Protein AF-A0A1H8VE96-F1 (afdb_monomer)

Structure (mmCIF, N/CA/C/O backbone):
data_AF-A0A1H8VE96-F1
#
_entry.id   AF-A0A1H8VE96-F1
#
loop_
_atom_site.group_PDB
_atom_site.id
_atom_site.type_symbol
_atom_site.label_atom_id
_atom_site.label_alt_id
_atom_site.label_comp_id
_atom_site.label_asym_id
_atom_site.label_entity_id
_atom_site.label_seq_id
_atom_site.pdbx_PDB_ins_code
_atom_site.Cartn_x
_atom_site.Cartn_y
_atom_site.Cartn_z
_atom_site.occupancy
_atom_site.B_iso_or_equiv
_atom_site.auth_seq_id
_atom_site.auth_comp_id
_atom_site.auth_asym_id
_atom_site.auth_atom_id
_atom_site.pdbx_PDB_model_num
ATOM 1 N N . MET A 1 1 ? 5.155 -13.776 -19.473 1.00 50.00 1 MET A N 1
ATOM 2 C CA . MET A 1 1 ? 5.615 -12.376 -19.556 1.00 50.00 1 MET A CA 1
ATOM 3 C C . MET A 1 1 ? 5.522 -11.929 -21.007 1.00 50.00 1 MET A C 1
ATOM 5 O O . MET A 1 1 ? 6.075 -12.612 -21.861 1.00 50.00 1 MET A O 1
ATOM 9 N N . TYR A 1 2 ? 4.804 -10.841 -21.292 1.00 43.78 2 TYR A N 1
ATOM 10 C CA . TYR A 1 2 ? 4.640 -10.297 -22.645 1.00 43.78 2 TYR A CA 1
ATOM 11 C C . TYR A 1 2 ? 4.877 -8.783 -22.616 1.00 43.78 2 TYR A C 1
ATOM 13 O O . TYR A 1 2 ? 4.075 -8.053 -22.049 1.00 43.78 2 TYR A O 1
ATOM 21 N N . LYS A 1 3 ? 5.953 -8.300 -23.249 1.00 49.56 3 LYS A N 1
ATOM 22 C CA . LYS A 1 3 ? 6.228 -6.859 -23.383 1.00 49.56 3 LYS A CA 1
ATOM 23 C C . LYS A 1 3 ? 5.299 -6.270 -24.452 1.00 49.56 3 LYS A C 1
ATOM 25 O O . LYS A 1 3 ? 5.472 -6.552 -25.636 1.00 49.56 3 LYS A O 1
ATOM 30 N N . ARG A 1 4 ? 4.319 -5.455 -24.052 1.00 46.94 4 ARG A N 1
ATOM 31 C CA . ARG A 1 4 ? 3.509 -4.619 -24.959 1.00 46.94 4 ARG A CA 1
ATOM 32 C C . ARG A 1 4 ? 4.036 -3.188 -24.925 1.00 46.94 4 ARG A C 1
ATOM 34 O O . ARG A 1 4 ? 4.371 -2.683 -23.866 1.00 46.94 4 ARG A O 1
ATOM 41 N N . THR A 1 5 ? 4.136 -2.543 -26.083 1.00 50.56 5 THR A N 1
ATOM 42 C CA . THR A 1 5 ? 4.649 -1.168 -26.210 1.00 50.56 5 THR A CA 1
ATOM 43 C C . THR A 1 5 ? 3.917 -0.432 -27.331 1.00 50.56 5 THR A C 1
ATOM 45 O O . THR A 1 5 ? 3.504 -1.044 -28.313 1.00 50.56 5 THR A O 1
ATOM 48 N N . ARG A 1 6 ? 3.728 0.886 -27.173 1.00 51.62 6 ARG A N 1
ATOM 49 C CA . ARG A 1 6 ? 3.062 1.771 -28.155 1.00 51.62 6 ARG A CA 1
ATOM 50 C C . ARG A 1 6 ? 4.042 2.649 -28.957 1.00 51.62 6 ARG A C 1
ATOM 52 O O . ARG A 1 6 ? 3.607 3.576 -29.633 1.00 51.62 6 ARG A O 1
ATOM 59 N N . ALA A 1 7 ? 5.345 2.387 -28.863 1.00 56.38 7 ALA A N 1
ATOM 60 C CA . ALA A 1 7 ? 6.404 3.188 -29.480 1.00 56.38 7 ALA A CA 1
ATOM 61 C C . ALA A 1 7 ? 7.052 2.473 -30.682 1.00 56.38 7 ALA A C 1
ATOM 63 O O . ALA A 1 7 ? 6.956 1.254 -30.812 1.00 56.38 7 ALA A O 1
ATOM 64 N N . GLY A 1 8 ? 7.715 3.244 -31.551 1.00 56.47 8 GLY A N 1
ATOM 65 C CA . GLY A 1 8 ? 8.467 2.721 -32.697 1.00 56.47 8 GLY A CA 1
ATOM 66 C C . GLY A 1 8 ? 9.715 1.924 -32.295 1.00 56.47 8 GLY A C 1
ATOM 67 O O . GLY A 1 8 ? 10.214 2.055 -31.178 1.00 56.47 8 GLY A O 1
ATOM 68 N N . GLU A 1 9 ? 10.218 1.118 -33.230 1.00 56.72 9 GLU A N 1
ATOM 69 C CA . GLU A 1 9 ? 11.228 0.069 -33.013 1.00 56.72 9 GLU A CA 1
ATOM 70 C C . GLU A 1 9 ? 12.509 0.568 -32.310 1.00 56.72 9 GLU A C 1
ATOM 72 O O . GLU A 1 9 ? 12.965 -0.051 -31.348 1.00 56.72 9 GLU A O 1
ATOM 77 N N . ASP A 1 10 ? 13.015 1.751 -32.675 1.00 57.12 10 ASP A N 1
ATOM 78 C CA . ASP A 1 10 ? 14.208 2.359 -32.059 1.00 57.12 10 ASP A CA 1
ATOM 79 C C . ASP A 1 10 ? 14.044 2.679 -30.562 1.00 57.12 10 ASP A C 1
ATOM 81 O O . ASP A 1 10 ? 15.001 2.589 -29.791 1.00 57.12 10 ASP A O 1
ATOM 85 N N . ALA A 1 11 ? 12.828 3.017 -30.116 1.00 59.28 11 ALA A N 1
ATOM 86 C CA . ALA A 1 11 ? 12.552 3.287 -28.704 1.00 59.28 11 ALA A CA 1
ATOM 87 C C . ALA A 1 11 ? 12.621 2.009 -27.850 1.00 59.28 11 ALA A C 1
ATOM 89 O O . ALA A 1 11 ? 12.891 2.074 -26.651 1.00 59.28 11 ALA A O 1
ATOM 90 N N . LEU A 1 12 ? 12.392 0.841 -28.462 1.00 59.22 12 LEU A N 1
ATOM 91 C CA . LEU A 1 12 ? 12.371 -0.453 -27.779 1.00 59.22 12 LEU A CA 1
ATOM 92 C C . LEU A 1 12 ? 13.777 -0.907 -27.378 1.00 59.22 12 LEU A C 1
ATOM 94 O O . LEU A 1 12 ? 13.934 -1.518 -26.318 1.00 59.22 12 LEU A O 1
ATOM 98 N N . SER A 1 13 ? 14.774 -0.563 -28.199 1.00 63.22 13 SER A N 1
ATOM 99 C CA . SER A 1 13 ? 16.198 -0.875 -28.012 1.00 63.22 13 SER A CA 1
ATOM 100 C C . SER A 1 13 ? 16.821 -0.197 -26.788 1.00 63.22 13 SER A C 1
ATOM 102 O O . SER A 1 13 ? 17.832 -0.670 -26.278 1.00 63.22 13 SER A O 1
ATOM 104 N N . ALA A 1 14 ? 16.220 0.889 -26.293 1.00 68.56 14 ALA A N 1
ATOM 105 C CA . ALA A 1 14 ? 16.708 1.632 -25.131 1.00 68.56 14 ALA A CA 1
ATOM 106 C C . ALA A 1 14 ? 16.183 1.105 -23.780 1.00 68.56 14 ALA A C 1
ATOM 108 O O . ALA A 1 14 ? 16.603 1.613 -22.741 1.00 68.56 14 ALA A O 1
ATOM 109 N N . SER A 1 15 ? 15.270 0.124 -23.763 1.00 73.62 15 SER A N 1
ATOM 110 C CA . SER A 1 15 ? 14.614 -0.362 -22.536 1.00 73.62 15 SER A CA 1
ATOM 111 C C . SER A 1 15 ? 14.731 -1.876 -22.366 1.00 73.62 15 SER A C 1
ATOM 113 O O . SER A 1 15 ? 14.035 -2.651 -23.035 1.00 73.62 15 SER A O 1
ATOM 115 N N . ASN A 1 16 ? 15.564 -2.279 -21.409 1.00 82.50 16 ASN A N 1
ATOM 116 C CA . ASN A 1 16 ? 15.835 -3.661 -21.037 1.00 82.50 16 ASN A CA 1
ATOM 117 C C . ASN A 1 16 ? 15.120 -4.037 -19.723 1.00 82.50 16 ASN A C 1
ATOM 119 O O . ASN A 1 16 ? 14.774 -3.167 -18.923 1.00 82.50 16 ASN A O 1
ATOM 123 N N . LEU A 1 17 ? 14.905 -5.332 -19.500 1.00 85.38 17 LEU A N 1
ATOM 124 C CA . LEU A 1 17 ? 14.447 -5.890 -18.229 1.00 85.38 17 LEU A CA 1
ATOM 125 C C . LEU A 1 17 ? 15.501 -6.889 -17.759 1.00 85.38 17 LEU A C 1
ATOM 127 O O . LEU A 1 17 ? 15.620 -7.980 -18.318 1.00 85.38 17 LEU A O 1
ATOM 131 N N . ASN A 1 18 ? 16.262 -6.512 -16.738 1.00 89.69 18 ASN A N 1
ATOM 132 C CA . ASN A 1 18 ? 17.214 -7.416 -16.115 1.00 89.69 18 ASN A CA 1
ATOM 133 C C . ASN A 1 18 ? 16.466 -8.344 -15.156 1.00 89.69 18 ASN A C 1
ATOM 135 O O . ASN A 1 18 ? 15.684 -7.891 -14.321 1.00 89.69 18 ASN A O 1
ATOM 139 N N . VAL A 1 19 ? 16.731 -9.642 -15.284 1.00 91.81 19 VAL A N 1
ATOM 140 C CA . VAL A 1 19 ? 16.177 -10.699 -14.436 1.00 91.81 19 VAL A CA 1
ATOM 141 C C . VAL A 1 19 ? 17.348 -11.388 -13.750 1.00 91.81 19 VAL A C 1
ATOM 143 O O . VAL A 1 19 ? 18.124 -12.072 -14.417 1.00 91.81 19 VAL A O 1
ATOM 146 N N . ASN A 1 20 ? 17.486 -11.202 -12.439 1.00 92.50 20 ASN A N 1
ATOM 147 C CA . ASN A 1 20 ? 18.474 -11.911 -11.628 1.00 92.50 20 ASN A CA 1
ATOM 148 C C . ASN A 1 20 ? 17.765 -12.891 -10.687 1.00 92.50 20 ASN A C 1
ATOM 150 O O . ASN A 1 20 ? 16.705 -12.584 -10.143 1.00 92.50 20 ASN A O 1
ATOM 154 N N . ARG A 1 21 ? 18.345 -14.076 -10.487 1.00 92.62 21 ARG A N 1
ATOM 155 C CA . ARG A 1 21 ? 17.825 -15.069 -9.545 1.00 92.62 21 ARG A CA 1
ATOM 156 C C . ARG A 1 21 ? 18.965 -15.665 -8.739 1.00 92.62 21 ARG A C 1
ATOM 158 O O . ARG A 1 21 ? 19.739 -16.465 -9.259 1.00 92.62 21 ARG A O 1
ATOM 165 N N . GLU A 1 22 ? 19.020 -15.314 -7.464 1.00 92.94 22 GLU A N 1
ATOM 166 C CA . GLU A 1 22 ? 20.105 -15.693 -6.564 1.00 92.94 22 GLU A CA 1
ATOM 167 C C . GLU A 1 22 ? 19.556 -15.940 -5.154 1.00 92.94 22 GLU A C 1
ATOM 169 O O . GLU A 1 22 ? 18.659 -15.234 -4.707 1.00 92.94 22 GLU A O 1
ATOM 174 N N . ASN A 1 23 ? 20.071 -16.957 -4.457 1.00 89.38 23 ASN A N 1
ATOM 175 C CA . ASN A 1 23 ? 19.765 -17.249 -3.045 1.00 89.38 23 ASN A CA 1
A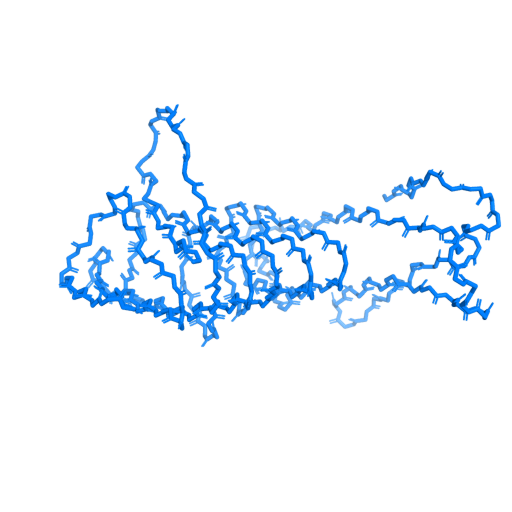TOM 176 C C . ASN A 1 23 ? 18.262 -17.362 -2.687 1.00 89.38 23 ASN A C 1
ATOM 178 O O . ASN A 1 23 ? 17.877 -17.159 -1.543 1.00 89.38 23 ASN A O 1
ATOM 182 N N . GLY A 1 24 ? 17.415 -17.721 -3.659 1.00 83.94 24 GLY A N 1
ATOM 183 C CA . GLY A 1 24 ? 15.955 -17.811 -3.507 1.00 83.94 24 GLY A CA 1
ATOM 184 C C . GLY A 1 24 ? 15.200 -16.563 -3.977 1.00 83.94 24 GLY A C 1
ATOM 185 O O . GLY A 1 24 ? 14.053 -16.686 -4.404 1.00 83.94 24 GLY A O 1
ATOM 186 N N . THR A 1 25 ? 15.862 -15.408 -4.015 1.00 85.00 25 THR A N 1
ATOM 187 C CA . THR A 1 25 ? 15.319 -14.127 -4.481 1.00 85.00 25 THR A CA 1
ATOM 188 C C . THR A 1 25 ? 15.222 -14.074 -6.007 1.00 85.00 25 THR A C 1
ATOM 190 O O . THR A 1 25 ? 16.077 -14.603 -6.724 1.00 85.00 25 THR A O 1
ATOM 193 N N . LEU A 1 26 ? 14.183 -13.405 -6.510 1.00 87.75 26 LEU A N 1
ATOM 194 C CA . LEU A 1 26 ? 14.023 -13.013 -7.911 1.00 87.75 26 LEU A CA 1
ATOM 195 C C . LEU A 1 26 ? 14.012 -11.480 -7.983 1.00 87.75 26 LEU A C 1
ATOM 197 O O . LEU A 1 26 ? 13.031 -10.863 -7.581 1.00 87.75 26 LEU A O 1
ATOM 201 N N . GLU A 1 27 ? 15.079 -10.869 -8.498 1.00 89.25 27 GLU A N 1
ATOM 202 C CA . GLU A 1 27 ? 15.118 -9.427 -8.776 1.00 89.25 27 GLU A CA 1
ATOM 203 C C . GLU A 1 27 ? 14.705 -9.182 -10.234 1.00 89.25 27 GLU A C 1
ATOM 205 O O . GLU A 1 27 ? 15.251 -9.785 -11.166 1.00 89.25 27 GLU A O 1
ATOM 210 N N . LEU A 1 28 ? 13.750 -8.273 -10.433 1.00 88.31 28 LEU A N 1
ATOM 211 C CA . LEU A 1 28 ? 13.285 -7.818 -11.740 1.00 88.31 28 LEU A CA 1
ATOM 212 C C . LEU A 1 28 ? 13.502 -6.307 -11.824 1.00 88.31 28 LEU A C 1
ATOM 214 O O . LEU A 1 28 ? 12.826 -5.547 -11.138 1.00 88.31 28 LEU A O 1
ATOM 218 N N . ARG A 1 29 ? 14.450 -5.864 -12.655 1.00 87.06 29 ARG A N 1
ATOM 219 C CA . ARG A 1 29 ? 14.842 -4.451 -12.756 1.00 87.06 29 ARG A CA 1
ATOM 220 C C . ARG A 1 29 ? 14.662 -3.932 -14.177 1.00 87.06 29 ARG A C 1
ATOM 222 O O . ARG A 1 29 ? 15.395 -4.321 -15.089 1.00 87.06 29 ARG A O 1
ATOM 229 N N . GLY A 1 30 ? 13.710 -3.021 -14.364 1.00 83.44 30 GLY A N 1
ATOM 230 C CA . GLY A 1 30 ? 13.593 -2.239 -15.595 1.00 83.44 30 GLY A CA 1
ATOM 231 C C . GLY A 1 30 ? 14.767 -1.265 -15.717 1.00 83.44 30 GLY A C 1
ATOM 232 O O . GLY A 1 30 ? 15.029 -0.491 -14.800 1.00 83.44 30 GLY A O 1
ATOM 233 N N . ILE A 1 31 ? 15.488 -1.296 -16.838 1.00 79.94 31 ILE A N 1
ATOM 234 C CA . ILE A 1 31 ? 16.626 -0.405 -17.103 1.00 79.94 31 ILE A CA 1
ATOM 235 C C . ILE A 1 31 ? 16.387 0.338 -18.412 1.00 79.94 31 ILE A C 1
ATOM 237 O O . ILE A 1 31 ? 16.097 -0.273 -19.443 1.00 79.94 31 ILE A O 1
ATOM 241 N N . ARG A 1 32 ? 16.561 1.663 -18.389 1.00 75.06 32 ARG A N 1
ATOM 242 C CA . ARG A 1 32 ? 16.564 2.502 -19.590 1.00 75.06 32 ARG A CA 1
ATOM 243 C C . ARG A 1 32 ? 17.972 3.032 -19.861 1.00 75.06 32 ARG A C 1
ATOM 245 O O . ARG A 1 32 ? 18.452 3.905 -19.144 1.00 75.06 32 ARG A O 1
ATOM 252 N N . GLU A 1 33 ? 18.620 2.545 -20.916 1.00 70.19 33 GLU A N 1
ATOM 253 C CA . GLU A 1 33 ? 19.893 3.100 -21.392 1.00 70.19 33 GLU A CA 1
ATOM 254 C C . GLU A 1 33 ? 19.647 4.416 -22.144 1.00 70.19 33 GLU A C 1
ATOM 256 O O . GLU A 1 33 ? 19.485 4.448 -23.365 1.00 70.19 33 GLU A O 1
ATOM 261 N N . VAL A 1 34 ? 19.627 5.536 -21.418 1.00 63.91 34 VAL A N 1
ATOM 262 C CA . VAL A 1 34 ? 19.478 6.866 -22.026 1.00 63.91 34 VAL A CA 1
ATOM 263 C C . VAL A 1 34 ? 20.828 7.372 -22.545 1.00 63.91 34 VAL A C 1
ATOM 265 O O . VAL A 1 34 ? 21.504 8.187 -21.917 1.00 63.91 34 VAL A O 1
ATOM 268 N N . ARG A 1 35 ? 21.226 6.907 -23.733 1.00 58.34 35 ARG A N 1
ATOM 269 C CA . ARG A 1 35 ? 22.353 7.489 -24.480 1.00 58.34 35 ARG A CA 1
ATOM 270 C C . ARG A 1 35 ?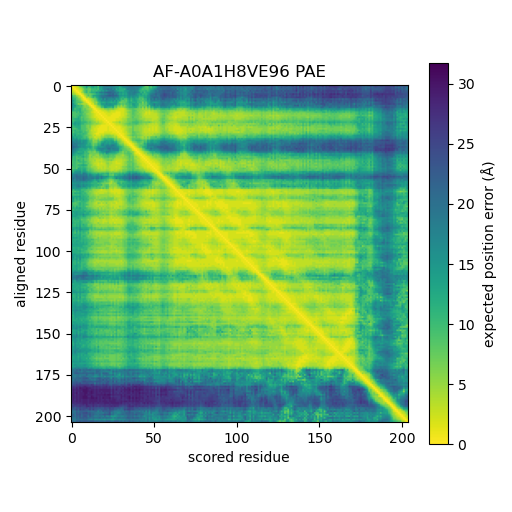 21.900 8.808 -25.118 1.00 58.34 35 ARG A C 1
ATOM 272 O O . ARG A 1 35 ? 21.356 8.806 -26.216 1.00 58.34 35 ARG A O 1
ATOM 279 N N . ASN A 1 36 ? 22.156 9.912 -24.411 1.00 59.06 36 ASN A N 1
ATOM 280 C CA . ASN A 1 36 ? 21.694 11.285 -24.672 1.00 59.06 36 ASN A CA 1
ATOM 281 C C . ASN A 1 36 ? 20.180 11.493 -24.421 1.00 59.06 36 ASN A C 1
ATOM 283 O O . ASN A 1 36 ? 19.362 11.103 -25.256 1.00 59.06 36 ASN A O 1
ATOM 287 N N . PRO A 1 37 ? 19.775 12.148 -23.312 1.00 59.53 37 PRO A N 1
ATOM 288 C CA . PRO A 1 37 ? 18.379 12.513 -23.078 1.00 59.53 37 PRO A CA 1
ATOM 289 C C . PRO A 1 37 ? 17.951 13.638 -24.030 1.00 59.53 37 PRO A C 1
ATOM 291 O O . PRO A 1 37 ? 18.108 14.823 -23.740 1.00 59.53 37 PRO A O 1
ATOM 294 N N . VAL A 1 38 ? 17.391 13.271 -25.182 1.00 57.59 38 VAL A N 1
ATOM 295 C CA . VAL A 1 38 ? 16.707 14.227 -26.060 1.00 57.59 38 VAL A CA 1
ATOM 296 C C . VAL A 1 38 ? 15.387 14.619 -25.396 1.00 57.59 38 VAL A C 1
ATOM 298 O O . VAL A 1 38 ? 14.518 13.770 -25.185 1.00 57.59 38 VAL A O 1
ATOM 301 N N . SER A 1 39 ? 15.228 15.903 -25.065 1.00 62.47 39 SER A N 1
ATOM 302 C CA . SER A 1 39 ? 13.949 16.440 -24.585 1.00 62.47 39 SER A CA 1
ATOM 303 C C . SER A 1 39 ? 12.860 16.192 -25.635 1.00 62.47 39 SER A C 1
ATOM 305 O O . SER A 1 39 ? 13.052 16.508 -26.808 1.00 62.47 39 SER A O 1
ATOM 307 N N . GLY A 1 40 ? 11.746 15.575 -25.232 1.00 65.25 40 GLY A N 1
ATOM 308 C CA . GLY A 1 40 ? 10.693 15.120 -26.151 1.00 65.25 40 GLY A CA 1
ATOM 309 C C . GLY A 1 40 ? 10.950 13.768 -26.837 1.00 65.25 40 GLY A C 1
ATOM 310 O O . GLY A 1 40 ? 10.194 13.396 -27.732 1.00 65.25 40 GLY A O 1
ATOM 311 N N . GLY A 1 41 ? 11.983 13.016 -26.438 1.00 63.59 41 GLY A N 1
ATOM 312 C CA . GLY A 1 41 ? 12.197 11.641 -26.901 1.00 63.59 41 GLY A CA 1
ATOM 313 C C . GLY A 1 41 ? 11.039 10.691 -26.534 1.00 63.59 41 GLY A C 1
ATOM 314 O O . GLY A 1 41 ? 10.286 10.968 -25.596 1.00 63.59 41 GLY A O 1
ATOM 315 N N . PRO A 1 42 ? 10.889 9.553 -27.240 1.00 63.38 42 PRO A N 1
ATOM 316 C CA . PRO A 1 42 ? 9.750 8.655 -27.070 1.00 63.38 42 PRO A CA 1
ATOM 317 C C . PRO A 1 42 ? 9.626 8.144 -25.630 1.00 63.38 42 PRO A C 1
ATOM 319 O O . PRO A 1 42 ? 10.596 7.672 -25.026 1.00 63.38 42 PRO A O 1
ATOM 322 N N . GLN A 1 43 ? 8.408 8.224 -25.094 1.00 68.12 43 GLN A N 1
ATOM 323 C CA . GLN A 1 43 ? 8.045 7.615 -23.819 1.00 68.12 43 GLN A CA 1
ATOM 324 C C . GLN A 1 43 ? 7.900 6.100 -24.001 1.00 68.12 43 GLN A C 1
ATOM 326 O O . GLN A 1 43 ? 7.275 5.633 -24.954 1.00 68.12 43 GLN A O 1
ATOM 331 N N . VAL A 1 44 ? 8.482 5.337 -23.077 1.00 68.25 44 VAL A N 1
ATOM 332 C CA . VAL A 1 44 ? 8.377 3.877 -23.029 1.00 68.25 44 VAL A CA 1
ATOM 333 C C . VAL A 1 44 ? 7.743 3.513 -21.695 1.00 68.25 44 VAL A C 1
ATOM 335 O O . VAL A 1 44 ? 8.301 3.842 -20.653 1.00 68.25 44 VAL A O 1
ATOM 338 N N . SER A 1 45 ? 6.593 2.842 -21.739 1.00 74.75 45 SER A N 1
ATOM 339 C CA . SER A 1 45 ? 6.005 2.160 -20.586 1.00 74.75 45 SER A CA 1
ATOM 340 C C . SER A 1 45 ? 6.415 0.684 -20.587 1.00 74.75 45 SER A C 1
ATOM 342 O O . SER A 1 45 ? 6.731 0.112 -21.637 1.00 74.75 45 SER A O 1
ATOM 344 N N . MET A 1 46 ? 6.416 0.068 -19.408 1.00 76.19 46 MET A N 1
ATOM 345 C CA . MET A 1 46 ? 6.603 -1.368 -19.236 1.00 76.19 46 MET A CA 1
ATOM 346 C C . MET A 1 46 ? 5.585 -1.863 -18.215 1.00 76.19 46 MET A C 1
ATOM 348 O O . MET A 1 46 ? 5.677 -1.512 -17.044 1.00 76.19 46 MET A O 1
ATOM 352 N N . ASP A 1 47 ? 4.656 -2.697 -18.668 1.00 81.19 47 ASP A N 1
ATOM 353 C CA . ASP A 1 47 ? 3.692 -3.367 -17.801 1.00 81.19 47 ASP A CA 1
ATOM 354 C C . ASP A 1 47 ? 4.319 -4.703 -17.354 1.00 81.19 47 ASP A C 1
ATOM 356 O O . ASP A 1 47 ? 4.805 -5.471 -18.197 1.00 81.19 47 ASP A O 1
ATOM 360 N N . LEU A 1 48 ? 4.366 -4.969 -16.044 1.00 82.56 48 LEU A N 1
ATOM 361 C CA . LEU A 1 48 ? 5.068 -6.121 -15.466 1.00 82.56 48 LEU A CA 1
ATOM 362 C C . LEU A 1 48 ? 4.138 -6.974 -14.590 1.00 82.56 48 LEU A C 1
ATOM 364 O O . LEU A 1 48 ? 4.084 -6.824 -13.374 1.00 82.56 48 LEU A O 1
ATOM 368 N N . ASP A 1 49 ? 3.451 -7.925 -15.222 1.00 84.44 49 ASP A N 1
ATOM 369 C CA . ASP A 1 49 ? 2.619 -8.909 -14.524 1.00 84.44 49 ASP A CA 1
ATOM 370 C C . ASP A 1 49 ? 3.485 -10.032 -13.922 1.00 84.44 49 ASP A C 1
ATOM 372 O O . ASP A 1 49 ? 4.055 -10.858 -14.651 1.00 84.44 49 ASP A O 1
ATOM 376 N N . ILE A 1 50 ? 3.562 -10.091 -12.589 1.00 82.81 50 ILE A N 1
ATOM 377 C CA . ILE A 1 50 ? 4.285 -11.126 -11.835 1.00 82.81 50 ILE A CA 1
ATOM 378 C C . ILE A 1 50 ? 3.272 -11.988 -11.081 1.00 82.81 50 ILE A C 1
ATOM 380 O O . ILE A 1 50 ? 2.491 -11.488 -10.278 1.00 82.81 50 ILE A O 1
ATOM 384 N N . PHE A 1 51 ? 3.324 -13.302 -11.296 1.00 84.00 51 PHE A N 1
ATOM 385 C CA . PHE A 1 51 ? 2.607 -14.272 -10.475 1.00 84.00 51 PHE A CA 1
ATOM 386 C C . PHE A 1 51 ? 3.615 -15.057 -9.636 1.00 84.00 51 PHE A C 1
ATOM 388 O O . PHE A 1 51 ? 4.425 -15.806 -10.187 1.00 84.00 51 PHE A O 1
ATOM 395 N N . VAL A 1 52 ? 3.564 -14.883 -8.315 1.00 79.12 52 VAL A N 1
ATOM 396 C CA . VAL A 1 52 ? 4.354 -15.667 -7.359 1.00 79.12 52 VAL A CA 1
ATOM 397 C C . VAL A 1 52 ? 3.463 -16.799 -6.836 1.00 79.12 52 VAL A C 1
ATOM 399 O O . VAL A 1 52 ? 2.532 -16.521 -6.083 1.00 79.12 52 VAL A O 1
ATOM 402 N N . PRO A 1 53 ? 3.687 -18.064 -7.237 1.00 75.69 53 PRO A N 1
ATOM 4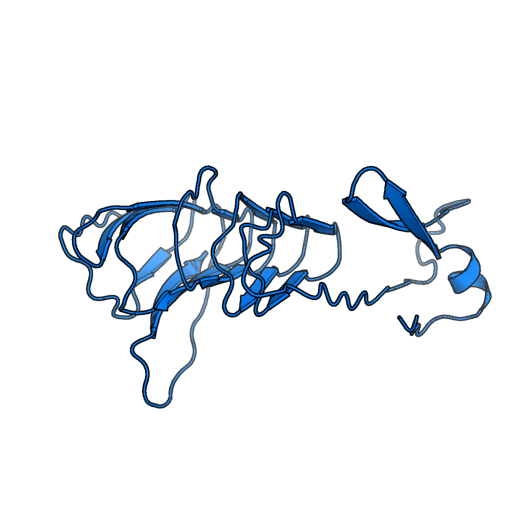03 C CA . PRO A 1 53 ? 2.903 -19.180 -6.727 1.00 75.69 53 PRO A CA 1
ATOM 404 C C . PRO A 1 53 ? 3.263 -19.440 -5.263 1.00 75.69 53 PRO A C 1
ATOM 406 O O . PRO A 1 53 ? 4.311 -20.014 -4.972 1.00 75.69 53 PRO A O 1
ATOM 409 N N . THR A 1 54 ? 2.384 -19.052 -4.344 1.00 67.94 54 THR A N 1
ATOM 410 C CA . THR A 1 54 ? 2.451 -19.497 -2.953 1.00 67.94 54 THR A CA 1
ATOM 411 C C . THR A 1 54 ? 1.792 -20.871 -2.829 1.00 67.94 54 THR A C 1
ATOM 413 O O . THR A 1 54 ? 0.686 -21.106 -3.313 1.00 67.94 54 THR A O 1
ATOM 416 N N . THR A 1 55 ? 2.481 -21.810 -2.185 1.00 70.25 55 THR A N 1
ATOM 417 C CA . THR A 1 55 ? 1.826 -22.964 -1.551 1.00 70.25 55 THR A CA 1
ATOM 418 C C . THR A 1 55 ? 1.395 -22.568 -0.142 1.00 70.25 55 THR A C 1
ATOM 420 O O . THR A 1 55 ? 2.036 -21.698 0.444 1.00 70.25 55 THR A O 1
ATOM 423 N N . ASP A 1 56 ? 0.400 -23.243 0.438 1.00 60.53 56 ASP A N 1
ATOM 424 C CA . ASP A 1 56 ? -0.240 -22.883 1.724 1.00 60.53 56 ASP A CA 1
ATOM 425 C C . ASP A 1 56 ? 0.706 -22.739 2.943 1.00 60.53 56 ASP A C 1
ATOM 427 O O . ASP A 1 56 ? 0.288 -22.282 4.004 1.00 60.53 56 ASP A O 1
ATOM 431 N N . SER A 1 57 ? 1.980 -23.126 2.815 1.00 59.28 57 SER A N 1
ATOM 432 C CA . SER A 1 57 ? 3.028 -23.030 3.840 1.00 59.28 57 SER A CA 1
ATOM 433 C C . SER A 1 57 ? 4.216 -22.118 3.484 1.00 59.28 57 SER A C 1
ATOM 435 O O . SER A 1 57 ? 5.198 -22.102 4.225 1.00 59.28 57 SER A O 1
ATOM 437 N N . GLN A 1 58 ? 4.177 -21.384 2.364 1.00 66.56 58 GLN A N 1
ATOM 438 C CA . GLN A 1 58 ? 5.266 -20.495 1.934 1.00 66.56 58 GLN A CA 1
ATOM 439 C C . GLN A 1 58 ? 4.854 -19.023 1.997 1.00 66.56 58 GLN A C 1
ATOM 441 O O . GLN A 1 58 ? 4.226 -18.492 1.080 1.00 66.56 58 GLN A O 1
ATOM 446 N N . THR A 1 59 ? 5.266 -18.353 3.073 1.00 66.69 59 THR A N 1
ATOM 447 C CA . THR A 1 59 ? 5.271 -16.889 3.161 1.00 66.69 59 THR A CA 1
ATOM 448 C C . THR A 1 59 ? 6.355 -16.332 2.241 1.00 66.69 59 THR A C 1
ATOM 450 O O . THR A 1 59 ? 7.486 -16.819 2.259 1.00 66.69 59 THR A O 1
ATOM 453 N N . VAL A 1 60 ? 6.041 -15.297 1.459 1.00 70.38 60 VAL A N 1
ATOM 454 C CA . VAL A 1 60 ? 7.068 -14.553 0.721 1.00 70.38 60 VAL A CA 1
ATOM 455 C C . VAL A 1 60 ? 7.742 -13.589 1.695 1.00 70.38 60 VAL A C 1
ATOM 457 O O . VAL A 1 60 ? 7.187 -12.546 2.040 1.00 70.38 60 VAL A O 1
ATOM 460 N N . GLU A 1 61 ? 8.929 -13.955 2.171 1.00 68.62 61 GLU A N 1
ATOM 461 C CA . GLU A 1 61 ? 9.781 -13.058 2.950 1.00 68.62 61 GLU A CA 1
ATOM 462 C C . GLU A 1 61 ? 10.452 -12.046 2.000 1.00 68.62 61 GLU A C 1
ATOM 464 O O . GLU A 1 61 ? 10.992 -12.430 0.963 1.00 68.62 61 GLU A O 1
ATOM 469 N N . HIS A 1 62 ? 10.410 -10.754 2.351 1.00 71.69 62 HIS A N 1
ATOM 470 C CA . HIS A 1 62 ? 11.027 -9.640 1.607 1.00 71.69 62 HIS A CA 1
ATOM 471 C C . HIS A 1 62 ? 10.526 -9.427 0.160 1.00 71.69 62 HIS A C 1
ATOM 473 O O . HIS A 1 62 ? 11.296 -9.457 -0.799 1.00 71.69 62 HIS A O 1
ATOM 479 N N . ASN A 1 63 ? 9.230 -9.138 -0.002 1.00 84.44 63 ASN A N 1
ATOM 480 C CA . ASN A 1 63 ? 8.653 -8.725 -1.288 1.00 84.44 63 ASN A CA 1
ATOM 481 C C . ASN A 1 63 ? 8.684 -7.190 -1.460 1.00 84.44 63 ASN A C 1
ATOM 483 O O . ASN A 1 63 ? 7.717 -6.522 -1.102 1.00 84.44 63 ASN A O 1
ATOM 487 N N . ARG A 1 64 ? 9.775 -6.621 -1.992 1.00 91.38 64 ARG A N 1
ATOM 488 C CA . ARG A 1 64 ? 9.864 -5.178 -2.303 1.00 91.38 64 ARG A CA 1
ATOM 489 C C . ARG A 1 64 ? 9.423 -4.893 -3.741 1.00 91.38 64 ARG A C 1
ATOM 491 O O . ARG A 1 64 ? 9.949 -5.499 -4.675 1.00 91.38 64 ARG A O 1
ATOM 498 N N . VAL A 1 65 ? 8.514 -3.936 -3.920 1.00 90.19 65 VAL A N 1
ATOM 499 C CA . VAL A 1 65 ? 8.089 -3.404 -5.225 1.00 90.19 65 VAL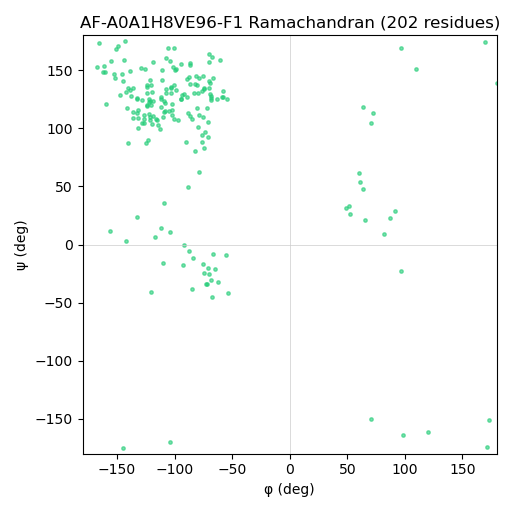 A CA 1
ATOM 500 C C . VAL A 1 65 ? 8.345 -1.900 -5.245 1.00 90.19 65 VAL A C 1
ATOM 502 O O . VAL A 1 65 ? 7.840 -1.174 -4.394 1.00 90.19 65 VAL A O 1
ATOM 505 N N . GLU A 1 66 ? 9.129 -1.436 -6.217 1.00 92.38 66 GLU A N 1
ATOM 506 C CA . GLU A 1 66 ? 9.592 -0.048 -6.307 1.00 92.38 66 GLU A CA 1
ATOM 507 C C . GLU A 1 66 ? 9.474 0.475 -7.745 1.00 92.38 66 GLU A C 1
ATOM 509 O O . GLU A 1 66 ? 9.842 -0.220 -8.698 1.00 92.38 66 GLU A O 1
ATOM 514 N N . THR A 1 67 ? 8.946 1.688 -7.922 1.00 89.44 67 THR A N 1
ATOM 515 C CA . THR A 1 67 ? 8.762 2.308 -9.246 1.00 89.44 67 THR A CA 1
ATOM 516 C C . THR A 1 67 ? 8.615 3.823 -9.147 1.00 89.44 67 THR A C 1
ATOM 518 O O . THR A 1 67 ? 7.660 4.314 -8.563 1.00 89.44 67 THR A O 1
ATOM 521 N N . GLY A 1 68 ? 9.492 4.590 -9.798 1.00 86.44 68 GLY A N 1
ATOM 522 C CA . GLY A 1 68 ? 9.422 6.052 -9.696 1.00 86.44 68 GLY A CA 1
ATOM 523 C C . GLY A 1 68 ? 8.301 6.737 -10.492 1.00 86.44 68 GLY A C 1
ATOM 524 O O . GLY A 1 68 ? 8.013 7.901 -10.257 1.00 86.44 68 GLY A O 1
ATOM 525 N N . LEU A 1 69 ? 7.678 6.074 -11.481 1.00 85.19 69 LEU A N 1
ATOM 526 C CA . LEU A 1 69 ? 6.750 6.737 -12.428 1.00 85.19 69 LEU A CA 1
ATOM 527 C C . LEU A 1 69 ? 5.519 5.912 -12.842 1.00 85.19 69 LEU A C 1
ATOM 529 O O . LEU A 1 69 ? 4.753 6.357 -13.704 1.00 85.19 69 LEU A O 1
ATOM 533 N N . GLY A 1 70 ? 5.341 4.713 -12.290 1.00 86.12 70 GLY A N 1
ATOM 534 C CA . GLY A 1 70 ? 4.260 3.785 -12.644 1.00 86.12 70 GLY A CA 1
ATOM 535 C C . GLY A 1 70 ? 3.509 3.285 -11.416 1.00 86.12 70 GLY A C 1
ATOM 536 O O . GLY A 1 70 ? 4.103 3.202 -10.348 1.00 86.12 70 GLY A O 1
ATOM 537 N N . ASP A 1 71 ? 2.234 2.942 -11.589 1.00 90.38 71 ASP A N 1
ATOM 538 C CA . ASP A 1 71 ? 1.354 2.507 -10.499 1.00 90.38 71 ASP A CA 1
ATOM 539 C C . ASP A 1 71 ? 1.741 1.115 -9.967 1.00 90.38 71 ASP A C 1
ATOM 541 O O . ASP A 1 71 ? 2.027 0.191 -10.738 1.00 90.38 71 ASP A O 1
ATOM 545 N N . ILE A 1 72 ? 1.667 0.927 -8.650 1.00 92.38 72 ILE A N 1
ATOM 546 C CA . ILE A 1 72 ? 1.841 -0.373 -7.993 1.00 92.38 72 ILE A CA 1
ATOM 547 C C . ILE A 1 72 ? 0.469 -1.008 -7.778 1.00 92.38 72 ILE A C 1
ATOM 549 O O . ILE A 1 72 ? -0.400 -0.430 -7.135 1.00 92.38 72 ILE A O 1
ATOM 553 N N . ASN A 1 73 ? 0.277 -2.235 -8.266 1.00 92.94 73 ASN A N 1
ATOM 554 C CA . ASN A 1 73 ? -0.945 -3.008 -8.040 1.00 92.94 73 ASN A CA 1
ATOM 555 C C . ASN A 1 73 ? -0.58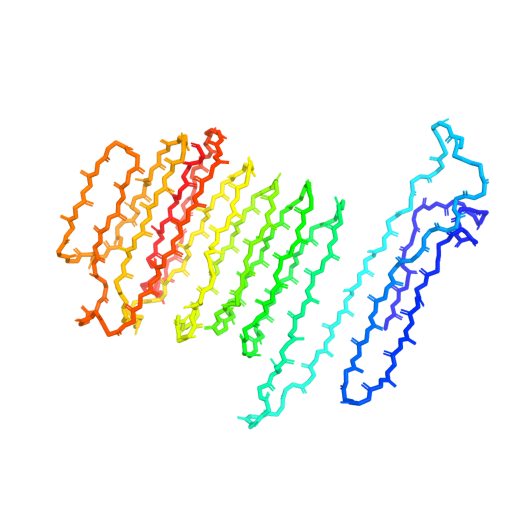8 -4.389 -7.474 1.00 92.94 73 ASN A C 1
ATOM 557 O O . ASN A 1 73 ? -0.016 -5.221 -8.178 1.00 92.94 73 ASN A O 1
ATOM 561 N N . VAL A 1 74 ? -0.934 -4.649 -6.211 1.00 90.12 74 VAL A N 1
ATOM 562 C CA . VAL A 1 74 ? -0.661 -5.923 -5.518 1.00 90.12 74 VAL A CA 1
ATOM 563 C C . VAL A 1 74 ? -1.973 -6.559 -5.076 1.00 90.12 74 VAL A C 1
ATOM 565 O O . VAL A 1 74 ? -2.815 -5.918 -4.455 1.00 90.12 74 VAL A O 1
ATOM 568 N N . SER A 1 75 ? -2.178 -7.844 -5.359 1.00 90.38 75 SER A N 1
ATOM 569 C CA . SER A 1 75 ? -3.403 -8.534 -4.944 1.00 90.38 75 SER A CA 1
ATOM 570 C C . SER A 1 75 ? -3.132 -9.936 -4.423 1.00 90.38 75 SER A C 1
ATOM 572 O O . SER A 1 75 ? -2.181 -10.593 -4.844 1.00 90.38 75 SER A O 1
ATOM 574 N N . ASN A 1 76 ? -3.970 -10.380 -3.483 1.00 86.56 76 ASN A N 1
ATOM 575 C CA . ASN A 1 76 ? -4.009 -11.744 -2.946 1.00 86.56 76 ASN A CA 1
ATOM 576 C C . ASN A 1 76 ? -2.641 -12.312 -2.521 1.00 86.56 76 ASN A C 1
ATOM 578 O O . ASN A 1 76 ? -2.396 -13.511 -2.626 1.00 86.56 76 ASN A O 1
ATOM 582 N N . THR A 1 77 ? -1.745 -11.441 -2.058 1.00 84.00 77 THR A N 1
ATOM 583 C CA . THR A 1 77 ? -0.359 -11.787 -1.735 1.00 84.00 77 THR A CA 1
ATOM 584 C C . THR A 1 77 ? -0.240 -12.116 -0.252 1.00 84.00 77 THR A C 1
ATOM 586 O O . THR A 1 77 ? -0.621 -11.309 0.597 1.00 84.00 77 THR A O 1
ATOM 589 N N . ALA A 1 78 ? 0.288 -13.304 0.047 1.00 82.62 78 ALA A N 1
ATOM 590 C CA . ALA A 1 78 ? 0.617 -13.716 1.405 1.00 82.62 78 ALA A CA 1
ATOM 591 C C . ALA A 1 78 ? 1.959 -13.114 1.845 1.00 82.62 78 ALA A C 1
ATOM 593 O O . ALA A 1 78 ? 2.934 -13.142 1.090 1.00 82.62 78 ALA A O 1
ATOM 594 N N . GLY A 1 79 ? 2.013 -12.626 3.084 1.00 83.44 79 GLY A N 1
ATOM 595 C CA . GLY A 1 79 ? 3.186 -11.959 3.651 1.00 83.44 79 GLY A CA 1
ATOM 596 C C . GLY A 1 79 ? 3.097 -10.433 3.601 1.00 83.44 79 GLY A C 1
ATOM 597 O O . GLY A 1 79 ? 2.023 -9.859 3.423 1.00 83.44 79 GLY A O 1
ATOM 598 N N . TYR A 1 80 ? 4.247 -9.792 3.792 1.00 84.56 80 TYR A N 1
ATOM 599 C CA . TYR A 1 80 ? 4.360 -8.370 4.112 1.00 84.56 80 TYR A CA 1
ATOM 600 C C . TYR A 1 80 ? 5.235 -7.684 3.058 1.00 84.56 80 TYR A C 1
ATOM 602 O O . TYR A 1 80 ? 6.460 -7.692 3.191 1.00 84.56 80 TYR A O 1
ATOM 610 N N . PRO A 1 81 ? 4.649 -7.180 1.958 1.00 88.38 81 PRO A N 1
ATOM 611 C CA . PRO A 1 81 ? 5.400 -6.437 0.964 1.00 88.38 81 PRO A CA 1
ATOM 612 C C . PRO A 1 81 ? 5.846 -5.059 1.467 1.00 88.38 81 PRO A C 1
ATOM 614 O O . PRO A 1 81 ? 5.229 -4.471 2.354 1.00 88.38 81 PRO A O 1
ATOM 617 N N . GLU A 1 82 ? 6.893 -4.541 0.837 1.00 91.06 82 GLU A N 1
ATOM 618 C CA . GLU A 1 82 ? 7.349 -3.155 0.933 1.00 91.06 82 GLU A CA 1
ATOM 619 C C . GLU A 1 82 ? 7.044 -2.470 -0.404 1.00 91.06 82 GLU A C 1
ATOM 621 O O . GLU A 1 82 ? 7.457 -2.981 -1.449 1.00 91.06 82 GLU A O 1
ATOM 626 N N . LEU A 1 83 ? 6.292 -1.366 -0.400 1.00 92.12 83 LEU A N 1
ATOM 627 C CA . LEU A 1 83 ? 5.784 -0.729 -1.625 1.00 92.12 83 LEU A CA 1
ATOM 628 C C . LEU A 1 83 ? 6.231 0.736 -1.685 1.00 92.12 83 LEU A C 1
ATOM 630 O O . LEU A 1 83 ? 5.889 1.504 -0.792 1.00 92.12 83 LEU A O 1
ATOM 634 N N . VAL A 1 84 ? 6.977 1.115 -2.726 1.00 93.38 84 VAL A N 1
ATOM 635 C CA . VAL A 1 84 ? 7.591 2.452 -2.843 1.00 93.38 84 VAL A CA 1
ATOM 636 C C . VAL A 1 84 ? 7.350 3.053 -4.231 1.00 93.38 84 VAL A C 1
ATOM 638 O O . VAL A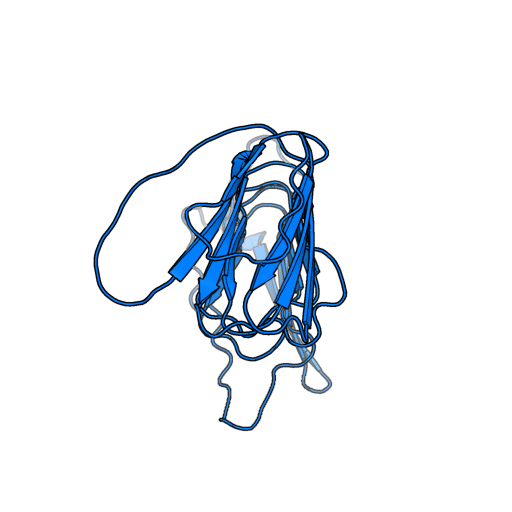 1 84 ? 7.693 2.428 -5.240 1.00 93.38 84 VAL A O 1
ATOM 641 N N . THR A 1 85 ? 6.799 4.267 -4.318 1.00 91.44 85 THR A N 1
ATOM 642 C CA . THR A 1 85 ? 6.661 4.972 -5.605 1.00 91.44 85 THR A CA 1
ATOM 643 C C . THR A 1 85 ? 6.778 6.492 -5.521 1.00 91.44 85 THR A C 1
ATOM 645 O O . THR A 1 85 ? 6.058 7.138 -4.774 1.00 91.44 85 THR A O 1
ATOM 648 N N . ASP A 1 86 ? 7.638 7.081 -6.355 1.00 87.75 86 ASP A N 1
ATOM 649 C CA . ASP A 1 86 ? 7.936 8.517 -6.273 1.00 87.75 86 ASP A CA 1
ATOM 650 C C . ASP A 1 86 ? 6.786 9.437 -6.737 1.00 87.75 86 ASP A C 1
ATOM 652 O O . ASP A 1 86 ? 6.853 10.624 -6.457 1.00 87.75 86 ASP A O 1
ATOM 656 N N . LEU A 1 87 ? 5.807 8.972 -7.537 1.00 83.88 87 LEU A N 1
ATOM 657 C CA . LEU A 1 87 ? 4.847 9.865 -8.238 1.00 83.88 87 LEU A CA 1
ATOM 658 C C . LEU A 1 87 ? 3.486 9.229 -8.619 1.00 83.88 87 LEU A C 1
ATOM 660 O O . LEU A 1 87 ? 2.778 9.773 -9.477 1.00 83.88 87 LEU A O 1
ATOM 664 N N . ARG A 1 88 ? 3.142 8.034 -8.119 1.00 90.44 88 ARG A N 1
ATOM 665 C CA . ARG A 1 88 ? 2.007 7.239 -8.635 1.00 90.44 88 ARG A CA 1
ATOM 666 C C . ARG A 1 88 ? 1.224 6.487 -7.568 1.00 90.44 88 ARG A C 1
ATOM 668 O O . ARG A 1 88 ? 1.561 6.500 -6.395 1.00 90.44 88 ARG A O 1
ATOM 675 N N . ASP A 1 89 ? 0.139 5.856 -8.000 1.00 93.12 89 ASP A N 1
ATOM 676 C CA . ASP A 1 89 ? -0.811 5.228 -7.093 1.00 93.12 89 ASP A CA 1
ATOM 677 C C . ASP A 1 89 ? -0.301 3.865 -6.600 1.00 93.12 89 ASP A C 1
ATOM 679 O O . ASP A 1 89 ? 0.242 3.067 -7.376 1.00 93.12 89 ASP A O 1
ATOM 683 N N . ILE A 1 90 ? -0.574 3.542 -5.335 1.00 92.69 90 ILE A N 1
ATOM 684 C CA . ILE A 1 90 ? -0.373 2.203 -4.766 1.00 92.69 90 ILE A CA 1
ATOM 685 C C . ILE A 1 90 ? -1.738 1.599 -4.452 1.00 92.69 90 ILE A C 1
ATOM 687 O O . ILE A 1 90 ? -2.462 2.090 -3.594 1.00 92.69 90 ILE A O 1
ATOM 691 N N . ARG A 1 91 ? -2.089 0.480 -5.087 1.00 93.81 91 ARG A N 1
ATOM 692 C CA . ARG A 1 91 ? -3.339 -0.248 -4.825 1.00 93.81 91 ARG A CA 1
ATOM 693 C C . ARG A 1 91 ? -3.047 -1.657 -4.330 1.00 93.81 91 ARG A C 1
ATOM 695 O O . ARG A 1 91 ? -2.392 -2.442 -5.018 1.00 93.81 91 ARG A O 1
ATOM 702 N N . THR A 1 92 ? -3.562 -2.006 -3.152 1.00 91.06 92 THR A N 1
ATOM 703 C CA . THR A 1 92 ? -3.474 -3.360 -2.594 1.00 91.06 92 THR A CA 1
ATOM 704 C C . THR A 1 92 ? -4.854 -3.965 -2.347 1.00 91.06 92 THR A C 1
ATOM 706 O O . THR A 1 92 ? -5.779 -3.311 -1.865 1.00 91.06 92 THR A O 1
ATOM 709 N N . THR A 1 93 ? -5.031 -5.242 -2.695 1.00 89.50 93 THR A N 1
ATOM 710 C CA . THR A 1 93 ? -6.307 -5.953 -2.516 1.00 89.50 93 THR A CA 1
ATOM 711 C C . THR A 1 93 ? -6.104 -7.311 -1.855 1.00 89.50 93 THR A C 1
ATOM 713 O O . THR A 1 93 ? -5.614 -8.255 -2.476 1.00 89.50 93 THR A O 1
ATOM 716 N N . GLY A 1 94 ? -6.522 -7.425 -0.593 1.00 84.12 94 GLY A N 1
ATOM 717 C CA . GLY A 1 94 ? -6.472 -8.664 0.176 1.00 84.12 94 GLY A CA 1
ATOM 718 C C . GLY A 1 94 ? -5.043 -9.147 0.404 1.00 84.12 94 GLY A C 1
ATOM 719 O O . GLY A 1 94 ? -4.767 -10.325 0.164 1.00 84.12 94 GLY A O 1
ATOM 720 N N . VAL A 1 95 ? -4.155 -8.253 0.835 1.00 85.69 95 VAL A N 1
ATOM 721 C CA . VAL A 1 95 ? -2.799 -8.587 1.307 1.00 85.69 95 VAL A CA 1
ATOM 722 C C . VAL A 1 95 ? -2.822 -8.934 2.801 1.00 85.69 95 VAL A C 1
ATOM 724 O O . VAL A 1 95 ? -3.727 -8.503 3.518 1.00 85.69 95 VAL A O 1
ATOM 727 N N . THR A 1 96 ? -1.861 -9.731 3.282 1.00 83.06 96 THR A N 1
ATOM 728 C CA . THR A 1 96 ? -1.768 -10.063 4.722 1.00 83.06 96 THR A CA 1
ATOM 729 C C . THR A 1 96 ? -1.378 -8.855 5.573 1.00 83.06 96 THR A C 1
ATOM 731 O O . THR A 1 96 ? -1.807 -8.772 6.710 1.00 83.06 96 THR A O 1
ATOM 734 N N . GLY A 1 97 ? -0.599 -7.925 5.026 1.00 80.69 97 GLY A N 1
ATOM 735 C CA . GLY A 1 97 ? -0.146 -6.697 5.676 1.00 80.69 97 GLY A CA 1
ATOM 736 C C . GLY A 1 97 ? 0.869 -6.005 4.768 1.00 80.69 97 GLY A C 1
ATOM 737 O O . GLY A 1 97 ? 0.824 -6.194 3.553 1.00 80.69 97 GLY A O 1
ATOM 738 N N . PHE A 1 98 ? 1.805 -5.255 5.343 1.00 84.50 98 PHE A N 1
ATOM 739 C CA . PHE A 1 98 ? 2.973 -4.679 4.664 1.00 84.50 98 PHE A CA 1
ATOM 740 C C . PHE A 1 98 ? 4.090 -4.433 5.690 1.00 84.50 98 PHE A C 1
ATOM 742 O O . PHE A 1 98 ? 3.818 -4.350 6.888 1.00 84.50 98 PHE A O 1
ATOM 749 N N . THR A 1 99 ? 5.347 -4.346 5.247 1.00 85.44 99 THR A N 1
ATOM 750 C CA . THR A 1 99 ? 6.452 -3.908 6.122 1.00 85.44 99 THR A CA 1
ATOM 751 C C . THR A 1 99 ? 6.571 -2.390 6.164 1.00 85.44 99 THR A C 1
ATOM 753 O O . THR A 1 99 ? 6.807 -1.854 7.239 1.00 85.44 99 THR A O 1
ATOM 756 N N . GLY A 1 100 ? 6.352 -1.723 5.027 1.00 85.31 100 GLY A N 1
ATOM 757 C CA . GLY A 1 100 ? 6.364 -0.267 4.880 1.00 85.31 100 GLY A CA 1
ATOM 758 C C . GLY A 1 100 ? 5.780 0.153 3.528 1.00 85.31 100 GLY A C 1
ATOM 759 O O . GLY A 1 100 ? 5.792 -0.634 2.574 1.00 85.31 100 GLY A O 1
ATOM 760 N N . ILE A 1 101 ? 5.225 1.363 3.466 1.00 86.31 101 ILE A N 1
ATOM 761 C CA . ILE A 1 101 ? 4.626 1.945 2.257 1.00 86.31 101 ILE A CA 1
ATOM 762 C C . ILE A 1 101 ? 5.033 3.418 2.171 1.00 86.31 101 ILE A C 1
ATOM 764 O O . ILE A 1 101 ? 4.928 4.129 3.169 1.00 86.31 101 ILE A O 1
ATOM 768 N N . GLU A 1 102 ? 5.483 3.854 0.995 1.00 89.50 102 GLU A N 1
ATOM 769 C CA . GLU A 1 102 ? 5.977 5.211 0.726 1.00 89.50 102 GLU A CA 1
ATOM 770 C C . GLU A 1 102 ? 5.539 5.669 -0.676 1.00 89.50 102 GLU A C 1
ATOM 772 O O . GLU A 1 102 ? 5.732 4.931 -1.650 1.00 89.50 102 GLU A O 1
ATOM 777 N N . GLY A 1 103 ? 4.974 6.874 -0.804 1.00 87.12 103 GLY A N 1
ATOM 778 C CA . GLY A 1 103 ? 4.837 7.514 -2.115 1.00 87.12 103 GLY A CA 1
ATOM 779 C C . GLY A 1 103 ? 3.972 8.772 -2.214 1.00 87.12 103 GLY A C 1
ATOM 780 O O . GLY A 1 103 ? 3.287 9.164 -1.270 1.00 87.12 103 GLY A O 1
ATOM 781 N N . ASP A 1 104 ? 3.992 9.364 -3.411 1.00 85.00 104 ASP A N 1
ATOM 782 C CA . ASP A 1 104 ? 3.412 10.680 -3.736 1.00 85.00 104 ASP A CA 1
ATOM 783 C C . ASP A 1 104 ? 2.150 10.560 -4.630 1.00 85.00 104 ASP A C 1
ATOM 785 O O . ASP A 1 104 ? 1.935 11.355 -5.550 1.00 85.00 104 ASP A O 1
ATOM 789 N N . GLY A 1 105 ? 1.334 9.521 -4.428 1.00 85.44 105 GLY A N 1
ATOM 790 C CA . GLY A 1 105 ? 0.077 9.311 -5.155 1.00 85.44 105 GLY A CA 1
ATOM 791 C C . GLY A 1 105 ? -1.017 8.686 -4.290 1.00 85.44 105 GLY A C 1
ATOM 792 O O . GLY A 1 105 ? -0.842 8.489 -3.089 1.00 85.44 105 GLY A O 1
ATOM 793 N N . ASP A 1 106 ? -2.168 8.354 -4.885 1.00 88.12 106 ASP A N 1
ATOM 794 C CA . ASP A 1 106 ? -3.271 7.759 -4.119 1.00 88.12 106 ASP A CA 1
ATOM 795 C C . ASP A 1 106 ? -2.903 6.340 -3.647 1.00 88.12 106 ASP A C 1
ATOM 797 O O . ASP A 1 106 ? -2.600 5.447 -4.447 1.00 88.12 106 ASP A O 1
ATOM 801 N N . VAL A 1 107 ? -2.986 6.105 -2.336 1.00 86.81 107 VAL A N 1
ATOM 802 C CA . VAL A 1 107 ? -2.703 4.819 -1.693 1.00 86.81 107 VAL A CA 1
ATOM 803 C C . VAL A 1 107 ? -4.007 4.176 -1.212 1.00 86.81 107 VAL A C 1
ATOM 805 O O . VAL A 1 107 ? -4.693 4.665 -0.319 1.00 86.81 107 VAL A O 1
ATOM 808 N N . GLU A 1 108 ? -4.364 3.035 -1.791 1.00 90.31 108 GLU A N 1
ATOM 809 C CA . GLU A 1 108 ? -5.601 2.298 -1.526 1.00 90.31 108 GLU A CA 1
ATOM 810 C C . GLU A 1 108 ? -5.266 0.903 -0.991 1.00 90.31 108 GLU A C 1
ATOM 812 O O . GLU A 1 108 ? -4.870 0.013 -1.745 1.00 90.31 108 GLU A O 1
ATOM 817 N N . LEU A 1 109 ? -5.418 0.686 0.317 1.00 88.06 109 LEU A N 1
ATOM 818 C CA . LEU A 1 109 ? -5.055 -0.565 0.980 1.00 88.06 109 LEU A CA 1
ATOM 819 C C . LEU A 1 109 ? -6.285 -1.372 1.381 1.00 88.06 109 LEU A C 1
ATOM 821 O O . LEU A 1 109 ? -7.212 -0.840 1.981 1.00 88.06 109 LEU A O 1
ATOM 825 N N . THR A 1 110 ? -6.283 -2.675 1.098 1.00 88.06 110 THR A N 1
ATOM 826 C CA . THR A 1 110 ? -7.291 -3.613 1.620 1.00 88.06 110 THR A CA 1
ATOM 827 C C . THR A 1 110 ? -6.587 -4.781 2.301 1.00 88.06 110 THR A C 1
ATOM 829 O O . THR A 1 110 ? -6.036 -5.659 1.626 1.00 88.06 110 THR A O 1
ATOM 832 N N . LEU A 1 111 ? -6.593 -4.774 3.633 1.00 81.38 111 LEU A N 1
ATOM 833 C CA . LEU A 1 111 ? -5.817 -5.685 4.480 1.00 81.38 111 LEU A CA 1
ATOM 834 C C . LEU A 1 111 ? -6.675 -6.855 4.982 1.00 81.38 111 LEU A C 1
ATOM 836 O O . LEU A 1 111 ? -7.884 -6.705 5.150 1.00 81.38 111 LEU A O 1
ATOM 840 N N . ARG A 1 112 ? -6.047 -8.013 5.233 1.00 77.56 112 ARG A N 1
ATOM 841 C CA . ARG A 1 112 ? -6.663 -9.168 5.930 1.00 77.56 112 ARG A CA 1
ATOM 842 C C . ARG A 1 112 ? -6.101 -9.430 7.330 1.00 77.56 112 ARG A C 1
ATOM 844 O O . ARG A 1 112 ? -6.674 -10.218 8.067 1.00 77.56 112 ARG A O 1
ATOM 851 N N . SER A 1 113 ? -4.949 -8.853 7.655 1.00 75.12 113 SER A N 1
ATOM 852 C CA . SER A 1 113 ? -4.310 -8.879 8.976 1.00 75.12 113 SER A CA 1
ATOM 853 C C . SER A 1 113 ? -3.478 -7.594 9.125 1.00 75.12 113 SER A C 1
ATOM 855 O O . SER A 1 113 ? -3.299 -6.848 8.157 1.00 75.12 113 SER A O 1
ATOM 857 N N . ILE A 1 114 ? -3.013 -7.309 10.340 1.00 67.19 114 ILE A N 1
ATOM 858 C CA . ILE A 1 114 ? -2.012 -6.266 10.644 1.00 67.19 114 ILE A CA 1
ATOM 859 C C . ILE A 1 114 ? -0.929 -6.846 11.579 1.00 67.19 114 ILE A C 1
ATOM 861 O O . ILE A 1 114 ? -0.239 -6.145 12.316 1.00 67.19 114 ILE A O 1
ATOM 865 N N . GLU A 1 115 ? -0.764 -8.170 11.566 1.00 63.94 115 GLU A N 1
ATOM 866 C CA . GLU A 1 115 ? 0.329 -8.834 12.268 1.00 63.94 115 GLU A CA 1
ATOM 867 C C . GLU A 1 115 ? 1.680 -8.246 11.828 1.00 63.94 115 GLU A C 1
ATOM 869 O O . GLU A 1 115 ? 2.030 -8.268 10.652 1.00 63.94 115 GLU A O 1
ATOM 874 N N . ARG A 1 116 ? 2.492 -7.789 12.789 1.00 60.94 116 ARG A N 1
ATOM 875 C CA . ARG A 1 116 ? 3.890 -7.359 12.570 1.00 60.94 116 ARG A CA 1
ATOM 876 C C . ARG A 1 116 ? 4.097 -6.125 11.684 1.00 60.94 116 ARG A C 1
ATOM 878 O O . ARG A 1 116 ? 5.218 -5.947 11.197 1.00 60.94 116 ARG A O 1
ATOM 885 N N . GLN A 1 117 ? 3.102 -5.257 11.497 1.00 64.12 117 GLN A N 1
ATOM 886 C CA . GLN A 1 117 ? 3.410 -3.945 10.928 1.00 64.12 117 GLN A CA 1
ATOM 887 C C . GLN A 1 117 ? 4.415 -3.227 11.837 1.00 64.12 117 GLN A C 1
ATOM 889 O O . GLN A 1 117 ? 4.233 -3.150 13.053 1.00 64.12 117 GLN A O 1
ATOM 894 N N . LYS A 1 118 ? 5.517 -2.772 11.242 1.00 61.25 118 LYS A N 1
ATOM 895 C CA . LYS A 1 118 ? 6.668 -2.236 11.971 1.00 61.25 118 LYS A CA 1
ATOM 896 C C . LYS A 1 118 ? 6.972 -0.797 11.588 1.00 61.25 118 LYS A C 1
ATOM 898 O O . LYS A 1 118 ? 7.301 -0.001 12.463 1.00 61.25 118 LYS A O 1
ATOM 903 N N . ASP A 1 119 ? 6.873 -0.491 10.301 1.00 69.50 119 ASP A N 1
ATOM 904 C CA . ASP A 1 119 ? 7.144 0.830 9.760 1.00 69.50 119 ASP A CA 1
ATOM 905 C C . ASP A 1 119 ? 5.796 1.450 9.286 1.00 69.50 119 ASP A C 1
ATOM 907 O O . ASP A 1 119 ? 4.840 0.712 8.998 1.00 69.50 119 ASP A O 1
ATOM 911 N N . PRO A 1 120 ? 5.639 2.787 9.312 1.00 72.56 120 PRO A N 1
ATOM 912 C CA . PRO A 1 120 ? 4.366 3.443 9.006 1.00 72.56 120 PRO A CA 1
ATOM 913 C C . PRO A 1 120 ? 3.993 3.351 7.519 1.00 72.56 120 PRO A C 1
ATOM 915 O O . PRO A 1 120 ? 4.830 3.084 6.655 1.00 72.56 120 PRO A O 1
ATOM 918 N N . VAL A 1 121 ? 2.719 3.622 7.219 1.00 78.88 121 VAL A N 1
ATOM 919 C CA . VAL A 1 121 ? 2.319 4.073 5.878 1.00 78.88 121 VAL A CA 1
ATOM 920 C C . VAL A 1 121 ? 2.616 5.562 5.799 1.00 78.88 121 VAL A C 1
ATOM 922 O O . VAL A 1 121 ? 2.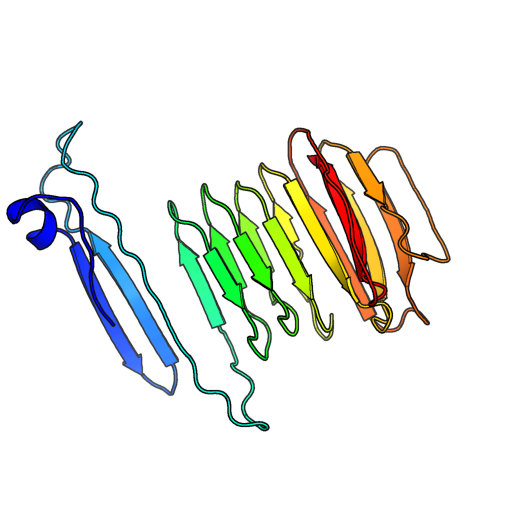006 6.323 6.551 1.00 78.88 121 VAL A O 1
ATOM 925 N N . ASN A 1 122 ? 3.516 5.947 4.898 1.00 81.19 122 ASN A N 1
ATOM 926 C CA . ASN A 1 122 ? 3.816 7.333 4.567 1.00 81.19 122 ASN A CA 1
ATOM 927 C C . ASN A 1 122 ? 3.250 7.645 3.180 1.00 81.19 122 ASN A C 1
ATOM 929 O O . ASN A 1 122 ? 3.479 6.903 2.224 1.00 81.19 122 ASN A O 1
ATOM 933 N N . VAL A 1 123 ? 2.511 8.745 3.081 1.00 79.56 123 VAL A N 1
ATOM 934 C CA . VAL A 1 123 ? 2.009 9.290 1.816 1.00 79.56 123 VAL A CA 1
ATOM 935 C C . VAL A 1 123 ? 2.330 10.776 1.832 1.00 79.56 123 VAL A C 1
ATOM 937 O O . VAL A 1 123 ? 1.829 11.465 2.718 1.00 79.56 123 VAL A O 1
ATOM 940 N N . ASP A 1 124 ? 3.189 11.219 0.910 1.00 79.50 124 ASP A N 1
ATOM 941 C CA . ASP A 1 124 ? 3.758 12.582 0.851 1.00 79.50 124 ASP A CA 1
ATOM 942 C C . ASP A 1 124 ? 2.935 13.530 -0.048 1.00 79.50 124 ASP A C 1
ATOM 944 O O . ASP A 1 124 ? 3.045 14.755 0.040 1.00 79.50 124 ASP A O 1
ATOM 948 N N . SER A 1 125 ? 2.080 12.970 -0.911 1.00 77.12 125 SER A N 1
ATOM 949 C CA . SER A 1 125 ? 0.909 13.642 -1.487 1.00 77.12 125 SER A CA 1
ATOM 950 C C . SER A 1 125 ? -0.079 12.602 -2.033 1.00 77.12 125 SER A C 1
ATOM 952 O O . SER A 1 125 ? 0.330 11.502 -2.391 1.00 77.12 125 SER A O 1
ATOM 954 N N . GLY A 1 126 ? -1.375 12.925 -2.095 1.00 78.00 126 GLY A N 1
ATOM 955 C CA . GLY A 1 126 ? -2.432 11.965 -2.455 1.00 78.00 126 GLY A CA 1
ATOM 956 C C . GLY A 1 126 ? -3.133 11.332 -1.246 1.00 78.00 126 GLY A C 1
ATOM 957 O O . GLY A 1 126 ? -2.735 11.516 -0.099 1.00 78.00 126 GLY A O 1
ATOM 958 N N . ASN A 1 127 ? -4.240 10.629 -1.486 1.00 81.38 127 ASN A N 1
ATOM 959 C CA . ASN A 1 127 ? -5.128 10.152 -0.421 1.00 81.38 127 ASN A CA 1
ATOM 960 C C . ASN A 1 127 ? -4.716 8.768 0.098 1.00 81.38 127 ASN A C 1
ATOM 962 O O . ASN A 1 127 ? -4.428 7.877 -0.700 1.00 81.38 127 ASN A O 1
ATOM 966 N N . LEU A 1 128 ? -4.828 8.524 1.412 1.00 81.19 128 LEU A N 1
ATOM 967 C CA . LEU A 1 128 ? -4.719 7.175 1.982 1.00 81.19 128 LEU A CA 1
ATOM 968 C C . LEU A 1 128 ? -6.106 6.613 2.322 1.00 81.19 128 LEU A C 1
ATOM 970 O O . LEU A 1 128 ? -6.769 7.032 3.271 1.00 81.19 128 LEU A O 1
ATOM 974 N N . THR A 1 129 ? -6.533 5.595 1.579 1.00 80.94 129 THR A N 1
ATOM 975 C CA . THR A 1 129 ? -7.739 4.809 1.870 1.00 80.94 129 THR A CA 1
ATOM 976 C C . THR A 1 129 ? -7.356 3.471 2.490 1.00 80.94 129 THR A C 1
ATOM 978 O O . THR A 1 129 ? -6.776 2.622 1.818 1.00 80.94 129 THR A O 1
ATOM 981 N N . LEU A 1 130 ? -7.742 3.238 3.746 1.00 79.00 130 LEU A N 1
ATOM 982 C CA . LEU A 1 130 ? -7.608 1.946 4.419 1.00 79.00 130 LEU A CA 1
ATOM 983 C C . LEU A 1 130 ? -8.963 1.236 4.445 1.00 79.00 130 LEU A C 1
ATOM 985 O O . LEU A 1 130 ? -9.932 1.736 5.017 1.00 79.00 130 LEU A O 1
ATOM 989 N N . ARG A 1 131 ? -9.028 0.042 3.858 1.00 81.38 131 ARG A N 1
ATOM 990 C CA . ARG A 1 131 ? -10.171 -0.869 3.943 1.00 81.38 131 ARG A CA 1
ATOM 991 C C . ARG A 1 131 ? -9.815 -2.060 4.809 1.00 81.38 131 ARG A C 1
ATOM 993 O O . ARG A 1 131 ? -8.869 -2.798 4.531 1.00 81.38 131 ARG A O 1
ATOM 1000 N N . LEU A 1 132 ? -10.609 -2.231 5.850 1.00 76.19 132 LEU A N 1
ATOM 1001 C CA . LEU A 1 132 ? -10.357 -3.141 6.949 1.00 76.19 132 LEU A CA 1
ATOM 1002 C C . LEU A 1 132 ? -11.534 -4.094 7.079 1.00 76.19 132 LEU A C 1
ATOM 1004 O O . LEU A 1 132 ? -12.696 -3.698 6.952 1.00 76.19 132 LEU A O 1
ATOM 1008 N N . THR A 1 133 ? -11.236 -5.364 7.300 1.00 76.19 133 THR A N 1
ATOM 1009 C CA . THR A 1 133 ? -12.251 -6.374 7.577 1.00 76.19 133 THR A CA 1
ATOM 1010 C C . THR A 1 133 ? -12.646 -6.312 9.057 1.00 76.19 133 THR A C 1
ATOM 1012 O O . THR A 1 133 ? -11.838 -5.973 9.920 1.00 76.19 133 THR A O 1
ATOM 1015 N N . SER A 1 134 ? -13.920 -6.574 9.363 1.00 70.56 134 SER A N 1
ATOM 1016 C CA . SER A 1 134 ? -14.486 -6.456 10.720 1.00 70.56 134 SER A CA 1
ATOM 1017 C C . SER A 1 134 ? -13.932 -7.460 11.742 1.00 70.56 134 SER A C 1
ATOM 1019 O O . SER A 1 134 ? -14.283 -7.387 12.915 1.00 70.56 134 SER A O 1
ATOM 1021 N N . ASP A 1 135 ? -13.134 -8.427 11.292 1.00 75.81 135 ASP A N 1
ATOM 1022 C CA . ASP A 1 135 ? -12.431 -9.440 12.083 1.00 75.81 135 ASP A CA 1
ATOM 1023 C C . ASP A 1 135 ? -11.009 -9.014 12.493 1.00 75.81 135 ASP A C 1
ATOM 1025 O O . ASP A 1 135 ? -10.325 -9.770 13.181 1.00 75.81 135 ASP A O 1
ATOM 1029 N N . LEU A 1 136 ? -10.560 -7.816 12.100 1.00 75.75 136 LEU A N 1
ATOM 1030 C CA . LEU A 1 136 ? -9.274 -7.269 12.523 1.00 75.75 136 LEU A CA 1
ATOM 1031 C C . LEU A 1 136 ? -9.301 -6.795 13.977 1.00 75.75 136 LEU A C 1
ATOM 1033 O O . LEU A 1 136 ? -10.187 -6.050 14.393 1.00 75.75 136 LEU A O 1
ATOM 1037 N N . ASP A 1 137 ? -8.252 -7.161 14.706 1.00 77.50 137 ASP A N 1
ATOM 1038 C CA . ASP A 1 137 ? -8.033 -6.781 16.096 1.00 77.50 137 ASP A CA 1
ATOM 1039 C C . ASP A 1 137 ? -6.790 -5.883 16.203 1.00 77.50 137 ASP A C 1
ATOM 1041 O O . ASP A 1 137 ? -5.654 -6.348 16.051 1.00 77.50 137 ASP A O 1
ATOM 1045 N N . CYS A 1 138 ? -7.005 -4.572 16.362 1.00 72.44 138 CYS A N 1
ATOM 1046 C CA . CYS A 1 138 ? -5.937 -3.573 16.345 1.00 72.44 138 CYS A CA 1
ATOM 1047 C C . CYS A 1 138 ? -6.321 -2.211 16.954 1.00 72.44 138 CYS A C 1
ATOM 1049 O O . CYS A 1 138 ? -7.450 -1.724 16.853 1.00 72.44 138 CYS A O 1
ATOM 1051 N N . VAL A 1 139 ? -5.320 -1.558 17.541 1.00 74.56 139 VAL A N 1
ATOM 1052 C CA . VAL A 1 139 ? -5.305 -0.140 17.913 1.00 74.56 139 VAL A CA 1
ATOM 1053 C C . VAL A 1 139 ? -4.829 0.687 16.721 1.00 74.56 139 VAL A C 1
ATOM 1055 O O . VAL A 1 139 ? -3.863 0.315 16.065 1.00 74.56 139 VAL A O 1
ATOM 1058 N N . PHE A 1 140 ? -5.474 1.818 16.472 1.00 74.75 140 PHE A N 1
ATOM 1059 C CA . PHE A 1 140 ? -5.116 2.801 15.456 1.00 74.75 140 PHE A CA 1
ATOM 1060 C C . PHE A 1 140 ? -4.436 3.986 16.116 1.00 74.75 140 PHE A C 1
ATOM 1062 O O . PHE A 1 140 ? -4.945 4.510 17.109 1.00 74.75 140 PHE A O 1
ATOM 1069 N N . ASP A 1 141 ? -3.350 4.441 15.509 1.00 79.62 141 ASP A N 1
ATOM 1070 C CA . ASP A 1 141 ? -2.784 5.764 15.732 1.00 79.62 141 ASP A CA 1
ATOM 1071 C C . ASP A 1 141 ? -2.511 6.387 14.359 1.00 79.62 141 ASP A C 1
ATOM 1073 O O . ASP A 1 141 ? -1.578 5.989 13.654 1.00 79.62 141 ASP A O 1
ATOM 1077 N N . LEU A 1 142 ? -3.420 7.265 13.930 1.00 79.62 142 LEU A N 1
ATOM 1078 C CA . LEU A 1 142 ? -3.386 7.946 12.639 1.00 79.62 142 LEU A CA 1
ATOM 1079 C C . LEU A 1 142 ? -3.121 9.433 12.866 1.00 79.62 142 LEU A C 1
ATOM 1081 O O . LEU A 1 142 ? -3.873 10.090 13.590 1.00 79.62 142 LEU A O 1
ATOM 1085 N N . SER A 1 143 ? -2.104 9.974 12.200 1.00 78.69 143 SER A N 1
ATOM 1086 C CA . SER A 1 143 ? -1.812 11.410 12.177 1.00 78.69 143 SER A CA 1
ATOM 1087 C C . SER A 1 143 ? -1.712 11.940 10.750 1.00 78.69 143 SER A C 1
ATOM 1089 O O . SER A 1 143 ? -1.293 11.214 9.844 1.00 78.69 143 SER A O 1
ATOM 1091 N N . VAL A 1 144 ? -2.049 13.217 10.571 1.00 75.44 144 VAL A N 1
ATOM 1092 C CA . VAL A 1 144 ? -1.859 13.958 9.321 1.00 75.44 144 VAL A CA 1
ATOM 1093 C C . VAL A 1 144 ? -1.022 15.220 9.549 1.00 75.44 144 VAL A C 1
ATOM 1095 O O . VAL A 1 144 ? -1.279 15.947 10.499 1.00 75.44 144 VAL A O 1
ATOM 1098 N N . ASP A 1 145 ? -0.045 15.509 8.685 1.00 73.19 145 ASP A N 1
ATOM 1099 C CA . ASP A 1 145 ? 0.628 16.828 8.656 1.00 73.19 145 ASP A CA 1
ATOM 1100 C C . ASP A 1 145 ? -0.277 17.910 8.018 1.00 73.19 145 ASP A C 1
ATOM 1102 O O . ASP A 1 145 ? -0.112 19.104 8.268 1.00 73.19 145 ASP A O 1
ATOM 1106 N N . SER A 1 146 ? -1.216 17.482 7.171 1.00 67.88 146 SER A N 1
ATOM 1107 C CA . SER A 1 146 ? -2.269 18.278 6.535 1.00 67.88 146 SER A CA 1
ATOM 1108 C C . SER A 1 146 ? -3.386 17.339 6.053 1.00 67.88 146 SER A C 1
ATOM 1110 O O . SER A 1 146 ? -3.106 16.182 5.731 1.00 67.88 146 SER A O 1
ATOM 1112 N N . GLY A 1 147 ? -4.636 17.816 6.056 1.00 68.81 147 GLY A N 1
ATOM 1113 C CA . GLY A 1 147 ? -5.804 17.069 5.566 1.00 68.81 147 GLY A CA 1
ATOM 1114 C C . GLY A 1 147 ? -6.908 16.811 6.591 1.00 68.81 147 GLY A C 1
ATOM 1115 O O . GLY A 1 147 ? -6.983 17.480 7.622 1.00 68.81 147 GLY A O 1
ATOM 1116 N N . GLU A 1 148 ? -7.783 15.840 6.306 1.00 71.25 148 GLU A N 1
ATOM 1117 C CA . GLU A 1 148 ? -8.880 15.409 7.188 1.00 71.25 148 GLU A CA 1
ATOM 1118 C C . GLU A 1 148 ? -8.938 13.876 7.333 1.00 71.25 148 GLU A C 1
ATOM 1120 O O . GLU A 1 148 ? -9.117 13.126 6.368 1.00 71.25 148 GLU A O 1
ATOM 1125 N N . ILE A 1 149 ? -8.901 13.385 8.576 1.00 70.38 149 ILE A N 1
ATOM 1126 C CA . ILE A 1 149 ? -9.114 11.961 8.861 1.00 70.38 149 ILE A CA 1
ATOM 1127 C C . ILE A 1 149 ? -10.616 11.664 8.966 1.00 70.38 149 ILE A C 1
ATOM 1129 O O . ILE A 1 149 ? -11.265 11.982 9.966 1.00 70.38 149 ILE A O 1
ATOM 1133 N N . VAL A 1 150 ? -11.163 10.977 7.960 1.00 70.44 150 VAL A N 1
ATOM 1134 C CA . VAL A 1 150 ? -12.584 10.618 7.886 1.00 70.44 150 VAL A CA 1
ATOM 1135 C C . VAL A 1 150 ? -12.799 9.132 8.190 1.00 70.44 150 VAL A C 1
ATOM 1137 O O . VAL A 1 150 ? -12.412 8.236 7.436 1.00 70.44 150 VAL A O 1
ATOM 1140 N N . ASN A 1 151 ? -13.496 8.858 9.295 1.00 76.31 151 ASN A N 1
ATOM 1141 C CA . ASN A 1 151 ? -13.977 7.521 9.642 1.00 76.31 151 ASN A CA 1
ATOM 1142 C C . ASN A 1 151 ? -15.349 7.257 8.984 1.00 76.31 151 ASN A C 1
ATOM 1144 O O . ASN A 1 151 ? -16.365 7.820 9.397 1.00 76.31 151 ASN A O 1
ATOM 1148 N N . HIS A 1 152 ? -15.411 6.353 8.001 1.00 76.38 152 HIS A N 1
ATOM 1149 C CA . HIS A 1 152 ? -16.653 5.969 7.317 1.00 76.38 152 HIS A CA 1
ATOM 1150 C C . HIS A 1 152 ? -17.395 4.809 8.009 1.00 76.38 152 HIS A C 1
ATOM 1152 O O . HIS A 1 152 ? -17.829 3.853 7.365 1.00 76.38 152 HIS A O 1
ATOM 1158 N N . GLY A 1 153 ? -17.590 4.912 9.326 1.00 72.75 153 GLY A N 1
ATOM 1159 C CA . GLY A 1 153 ? -18.399 3.967 10.105 1.00 72.75 153 GLY A CA 1
ATOM 1160 C C . GLY A 1 153 ? -17.646 2.736 10.612 1.00 72.75 153 GLY A C 1
ATOM 1161 O O . GLY A 1 153 ? -18.277 1.723 10.904 1.00 72.75 153 GLY A O 1
ATOM 1162 N N . VAL A 1 154 ? -16.320 2.814 10.746 1.00 78.94 154 VAL A N 1
ATOM 1163 C CA . VAL A 1 154 ? -15.530 1.833 11.498 1.00 78.94 154 VAL A CA 1
ATOM 1164 C C . VAL A 1 154 ? -15.969 1.879 12.970 1.00 78.94 154 VAL A C 1
ATOM 1166 O O . VAL A 1 154 ? -15.931 2.965 13.564 1.00 78.94 154 VAL A O 1
ATOM 1169 N N . PRO A 1 155 ? -16.375 0.744 13.578 1.00 82.00 155 PRO A N 1
ATOM 1170 C CA . PRO A 1 155 ? -16.897 0.690 14.943 1.00 82.00 155 PRO A CA 1
ATOM 1171 C C . PRO A 1 155 ? -15.762 0.744 15.979 1.00 82.00 155 PRO A C 1
ATOM 1173 O O . PRO A 1 155 ? -15.547 -0.193 16.744 1.00 82.00 155 PRO A O 1
ATOM 1176 N N . LEU A 1 156 ? -15.016 1.850 15.987 1.00 84.62 156 LEU A N 1
ATOM 1177 C CA . LEU A 1 156 ? -13.930 2.069 16.931 1.00 84.62 156 LEU A CA 1
ATOM 1178 C C . LEU A 1 156 ? -14.448 2.283 18.359 1.00 84.62 156 LEU A C 1
ATOM 1180 O O . LEU A 1 156 ? -15.393 3.033 18.610 1.00 84.62 156 LEU A O 1
ATOM 1184 N N . THR A 1 157 ? -13.744 1.674 19.303 1.00 88.81 157 THR A N 1
ATOM 1185 C CA . THR A 1 157 ? -13.809 1.947 20.740 1.00 88.81 157 THR A CA 1
ATOM 1186 C C . THR A 1 157 ? -12.626 2.826 21.159 1.00 88.81 157 THR A C 1
ATOM 1188 O O . THR A 1 157 ? -11.716 3.058 20.365 1.00 88.81 157 THR A O 1
ATOM 1191 N N . ASN A 1 158 ? -12.644 3.356 22.389 1.00 88.69 158 ASN A N 1
ATOM 1192 C CA . ASN A 1 158 ? -11.548 4.161 22.957 1.00 88.69 158 ASN A CA 1
ATOM 1193 C C . ASN A 1 158 ? -11.084 5.334 22.062 1.00 88.69 158 ASN A C 1
ATOM 1195 O O . ASN A 1 158 ? -9.907 5.681 22.042 1.00 88.69 158 ASN A O 1
ATOM 1199 N N . VAL A 1 159 ? -12.017 5.931 21.311 1.00 91.50 159 VAL A N 1
ATOM 1200 C CA . VAL A 1 159 ? -11.715 6.939 20.286 1.00 91.50 159 VAL A CA 1
ATOM 1201 C C . VAL A 1 159 ? -11.229 8.248 20.903 1.00 91.50 159 VAL A C 1
ATOM 1203 O O . VAL A 1 159 ? -11.909 8.833 21.748 1.00 91.50 159 VAL A O 1
ATOM 1206 N N . SER A 1 160 ? -10.103 8.745 20.398 1.00 88.88 160 SER A N 1
ATOM 1207 C CA . SER A 1 160 ? -9.618 10.106 20.606 1.00 88.88 160 SER A CA 1
ATOM 1208 C C . SER A 1 160 ? -9.396 10.755 19.242 1.00 88.88 160 SER A C 1
ATOM 1210 O O . SER A 1 160 ? -8.599 10.270 18.445 1.00 88.88 160 SER A O 1
ATOM 1212 N N . GLN A 1 161 ? -10.105 11.850 18.971 1.00 89.00 161 GLN A N 1
ATOM 1213 C CA . GLN A 1 161 ? -10.027 12.579 17.705 1.00 89.00 161 GLN A CA 1
ATOM 1214 C C . GLN A 1 161 ? -9.596 14.026 17.965 1.00 89.00 161 GLN A C 1
ATOM 1216 O O . GLN A 1 161 ? -10.232 14.736 18.748 1.00 89.00 161 GLN A O 1
ATOM 1221 N N . GLY A 1 162 ? -8.511 14.437 17.316 1.00 87.00 162 GLY A N 1
ATOM 1222 C CA . GLY A 1 162 ? -8.078 15.825 17.185 1.00 87.00 162 GLY A CA 1
ATOM 1223 C C . GLY A 1 162 ? -8.390 16.376 15.792 1.00 87.00 162 GLY A C 1
ATOM 1224 O O . GLY A 1 162 ? -9.090 15.747 15.004 1.00 87.00 162 GLY A O 1
ATOM 1225 N N . GLU A 1 163 ? -7.854 17.557 15.493 1.00 83.12 163 GLU A N 1
ATOM 1226 C CA . GLU A 1 163 ? -7.924 18.178 14.160 1.00 83.12 163 GLU A CA 1
ATOM 1227 C C . GLU A 1 163 ? -7.093 17.378 13.140 1.00 83.12 163 GLU A C 1
ATOM 1229 O O . GLU A 1 163 ? -7.586 17.009 12.080 1.00 83.12 163 GLU A O 1
ATOM 1234 N N . GLU A 1 164 ? -5.875 17.004 13.538 1.00 84.06 164 GLU A N 1
ATOM 1235 C CA . GLU A 1 164 ? -4.859 16.340 12.708 1.00 84.06 164 GLU A CA 1
ATOM 1236 C C . GLU A 1 164 ? -4.585 14.880 13.140 1.00 84.06 164 GLU A C 1
ATOM 1238 O O . GLU A 1 164 ? -3.565 14.286 12.792 1.00 84.06 164 GLU A O 1
ATOM 1243 N N . SER A 1 165 ? -5.450 14.284 13.971 1.00 84.56 165 SER A N 1
ATOM 1244 C CA . SER A 1 165 ? -5.209 12.942 14.530 1.00 84.56 165 SER A CA 1
ATOM 1245 C C . SER A 1 165 ? -6.478 12.164 14.873 1.00 84.56 165 SER A C 1
ATOM 1247 O O . SER A 1 165 ? -7.485 12.724 15.309 1.00 84.56 165 SER A O 1
ATOM 1249 N N . LEU A 1 166 ? -6.408 10.843 14.713 1.00 84.06 166 LEU A N 1
ATOM 1250 C CA . LEU A 1 166 ? -7.432 9.892 15.125 1.00 84.06 166 LEU A CA 1
ATOM 1251 C C . LEU A 1 166 ? -6.761 8.640 15.687 1.00 84.06 166 LEU A C 1
ATOM 1253 O O . LEU A 1 166 ? -6.104 7.897 14.961 1.00 84.06 166 LEU A O 1
ATOM 1257 N N . SER A 1 167 ? -7.011 8.360 16.960 1.00 84.88 167 SER A N 1
ATOM 1258 C CA . SER A 1 167 ? -6.716 7.066 17.565 1.00 84.88 167 SER A CA 1
ATOM 1259 C C . SER A 1 167 ? -7.982 6.395 18.086 1.00 84.88 167 SER A C 1
ATOM 1261 O O . SER A 1 167 ? -9.012 7.031 18.323 1.00 84.88 167 SER A O 1
ATOM 1263 N N . GLY A 1 168 ? -7.927 5.074 18.211 1.00 84.19 168 GLY A N 1
ATOM 1264 C CA . GLY A 1 168 ? -9.040 4.244 18.661 1.00 84.19 168 GLY A CA 1
ATOM 1265 C C . GLY A 1 168 ? -8.727 2.763 18.488 1.00 84.19 168 GLY A C 1
ATOM 1266 O O . GLY A 1 168 ? -7.614 2.398 18.132 1.00 84.19 168 GLY A O 1
ATOM 1267 N N . GLN A 1 169 ? -9.700 1.898 18.741 1.00 82.69 169 GLN A N 1
ATOM 1268 C CA . GLN A 1 169 ? -9.492 0.452 18.811 1.00 82.69 169 GLN A CA 1
ATOM 1269 C C . GLN A 1 169 ? -10.615 -0.317 18.107 1.00 82.69 169 GLN A C 1
ATOM 1271 O O . GLN A 1 169 ? -11.791 -0.128 18.424 1.00 82.69 169 GLN A O 1
ATOM 1276 N N . LEU A 1 170 ? -10.249 -1.215 17.193 1.00 80.50 170 LEU A N 1
ATOM 1277 C CA . LEU A 1 170 ? -11.117 -2.233 16.594 1.00 80.50 170 LEU A CA 1
ATOM 1278 C C . LEU A 1 170 ? -10.785 -3.586 17.243 1.00 80.50 170 LEU A C 1
ATOM 1280 O O . LEU A 1 170 ? -9.611 -3.910 17.406 1.00 80.50 170 LEU A O 1
ATOM 1284 N N . GLY A 1 171 ? -11.797 -4.360 17.636 1.00 82.62 171 GLY A N 1
ATOM 1285 C CA . GLY A 1 171 ? -11.581 -5.589 18.411 1.00 82.62 171 GLY A CA 1
ATOM 1286 C C . GLY A 1 171 ? -11.112 -5.323 19.851 1.00 82.62 171 GLY A C 1
ATOM 1287 O O . GLY A 1 171 ? -11.464 -4.306 20.458 1.00 82.62 171 GLY A O 1
ATOM 1288 N N . GLU A 1 172 ? -10.337 -6.245 20.417 1.00 78.00 172 GLU A N 1
ATOM 1289 C CA . GLU A 1 172 ? -9.830 -6.213 21.795 1.00 78.00 172 GLU A CA 1
ATOM 1290 C C . GLU A 1 172 ? -8.538 -5.382 21.961 1.00 78.00 172 GLU A C 1
ATOM 1292 O O . GLU A 1 172 ? -8.213 -4.982 23.081 1.00 78.00 172 GLU A O 1
ATOM 1297 N N . GLY A 1 173 ? -7.888 -4.997 20.857 1.00 60.97 173 GLY A N 1
ATOM 1298 C CA . GLY A 1 173 ? -6.737 -4.093 20.799 1.00 60.97 173 GLY A CA 1
ATOM 1299 C C . GLY A 1 173 ? -5.370 -4.783 20.874 1.00 60.97 173 GLY A C 1
ATOM 1300 O O . GLY A 1 173 ? -4.426 -4.180 21.380 1.00 60.97 173 GLY A O 1
ATOM 1301 N N . GLU A 1 174 ? -5.242 -6.029 20.408 1.00 59.41 174 GLU A N 1
ATOM 1302 C CA . GLU A 1 174 ? -4.013 -6.828 20.552 1.00 59.41 174 GLU A CA 1
ATOM 1303 C C . GLU A 1 174 ? -2.850 -6.360 19.654 1.00 59.41 174 GLU A C 1
ATOM 1305 O O . GLU A 1 174 ? -1.690 -6.444 20.062 1.00 59.41 174 GLU A O 1
ATOM 1310 N N . ASN A 1 175 ? -3.133 -5.854 18.447 1.00 52.50 175 ASN A N 1
ATOM 1311 C CA . ASN A 1 175 ? -2.118 -5.332 17.515 1.00 52.50 175 ASN A CA 1
ATOM 1312 C C . ASN A 1 175 ? -2.130 -3.794 17.455 1.00 52.50 175 ASN A C 1
ATOM 1314 O O . ASN A 1 175 ? -3.055 -3.149 17.940 1.00 52.50 175 ASN A O 1
ATOM 1318 N N . THR A 1 176 ? -1.129 -3.173 16.825 1.00 50.28 176 THR A N 1
ATOM 1319 C CA . THR A 1 176 ? -1.091 -1.712 16.610 1.00 50.28 176 THR A CA 1
ATOM 1320 C C . THR A 1 176 ? -0.841 -1.384 15.141 1.00 50.28 176 THR A C 1
ATOM 1322 O O . THR A 1 176 ? 0.150 -1.823 14.563 1.00 50.28 176 THR A O 1
ATOM 1325 N N . LEU A 1 177 ? -1.739 -0.591 14.558 1.00 50.84 177 LEU A N 1
ATOM 1326 C CA . LEU A 1 177 ? -1.609 0.073 13.268 1.00 50.84 177 LEU A CA 1
ATOM 1327 C C . LEU A 1 177 ? -1.224 1.537 13.507 1.00 50.84 177 LEU A C 1
ATOM 1329 O O . LEU A 1 177 ? -2.061 2.340 13.919 1.00 50.84 177 LEU A O 1
ATOM 1333 N N . THR A 1 178 ? 0.023 1.892 13.208 1.00 51.22 178 THR A N 1
ATOM 1334 C CA . THR A 1 178 ? 0.481 3.290 13.183 1.00 51.22 178 THR A CA 1
ATOM 1335 C C . THR A 1 178 ? 0.600 3.762 11.735 1.00 51.22 178 THR A C 1
ATOM 1337 O O . THR A 1 178 ? 1.209 3.080 10.906 1.00 51.22 178 THR A O 1
ATOM 1340 N N . GLY A 1 179 ? 0.026 4.923 11.420 1.00 48.81 179 GLY A N 1
ATOM 1341 C CA . GLY A 1 179 ? 0.101 5.546 10.098 1.00 48.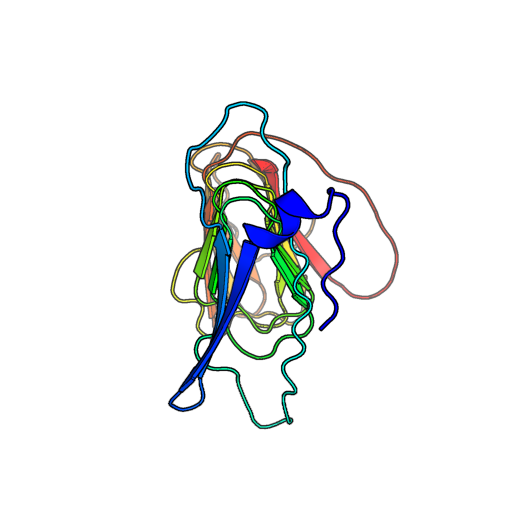81 179 GLY A CA 1
ATOM 1342 C C . GLY A 1 179 ? 0.274 7.058 10.201 1.00 48.81 179 GLY A C 1
ATOM 1343 O O . GLY A 1 179 ? -0.421 7.709 10.978 1.00 48.81 179 GLY A O 1
ATOM 1344 N N . SER A 1 180 ? 1.186 7.611 9.405 1.00 44.34 180 SER A N 1
ATOM 1345 C CA . SER A 1 180 ? 1.513 9.038 9.383 1.00 44.34 180 SER A CA 1
ATOM 1346 C C . SER A 1 180 ? 1.447 9.546 7.948 1.00 44.34 180 SER A C 1
ATOM 1348 O O . SER A 1 180 ? 2.330 9.262 7.145 1.00 44.34 180 SER A O 1
ATOM 1350 N N . VAL A 1 181 ? 0.387 10.281 7.622 1.00 46.03 181 VAL A N 1
ATOM 1351 C CA . VAL A 1 181 ? 0.160 10.845 6.284 1.00 46.03 181 VAL A CA 1
ATOM 1352 C C . VAL A 1 181 ? 0.561 12.319 6.255 1.00 46.03 181 VAL A C 1
ATOM 1354 O O . VAL A 1 181 ? 0.469 13.026 7.254 1.00 46.03 181 VAL A O 1
ATOM 1357 N N . ARG A 1 182 ? 0.997 12.801 5.095 1.00 47.19 182 ARG A N 1
ATOM 1358 C CA . ARG A 1 182 ? 1.386 14.185 4.832 1.00 47.19 182 ARG A CA 1
ATOM 1359 C C . ARG A 1 182 ? 0.869 14.556 3.439 1.00 47.19 182 ARG A C 1
ATOM 1361 O O . ARG A 1 182 ? 1.576 14.352 2.468 1.00 47.19 182 ARG A O 1
ATOM 1368 N N . ALA A 1 183 ? -0.371 15.031 3.297 1.00 31.14 183 ALA A N 1
ATOM 1369 C CA . ALA A 1 183 ? -0.982 15.214 1.967 1.00 31.14 183 ALA A CA 1
ATOM 1370 C C . ALA A 1 183 ? -1.995 16.392 1.893 1.00 31.14 183 ALA A C 1
ATOM 1372 O O . ALA A 1 183 ? -2.277 16.973 2.932 1.00 31.14 183 ALA A O 1
ATOM 1373 N N . GLU A 1 184 ? -2.472 16.779 0.685 1.00 27.48 184 GLU A N 1
ATOM 1374 C CA . GLU A 1 184 ? -3.526 17.810 0.411 1.00 27.48 184 GLU A CA 1
ATOM 1375 C C . GLU A 1 184 ? -4.805 17.293 -0.388 1.00 27.48 184 GLU A C 1
ATOM 1377 O O . GLU A 1 184 ? -4.670 16.523 -1.341 1.00 27.48 184 GLU A O 1
ATOM 1382 N N . ILE A 1 185 ? -6.026 17.779 -0.038 1.00 29.83 185 ILE A N 1
ATOM 1383 C CA . ILE A 1 185 ? -7.439 17.211 0.047 1.00 29.83 185 ILE A CA 1
ATOM 1384 C C . ILE A 1 185 ? -8.348 16.717 -1.161 1.00 29.83 185 ILE A C 1
ATOM 1386 O O . ILE A 1 185 ? -8.486 17.416 -2.167 1.00 29.83 185 ILE A O 1
ATOM 1390 N N . PHE A 1 186 ? -9.152 15.622 -0.930 1.00 37.72 186 PHE A N 1
ATOM 1391 C CA . PHE A 1 186 ? -10.517 15.151 -1.451 1.00 37.72 186 PHE A CA 1
ATOM 1392 C C . PHE A 1 186 ? -10.630 13.902 -2.420 1.00 37.72 186 PHE A C 1
ATOM 1394 O O . PHE A 1 186 ? -9.722 13.707 -3.215 1.00 37.72 186 PHE A O 1
ATOM 1401 N N . THR A 1 187 ? -11.692 13.025 -2.542 1.00 27.83 187 THR A N 1
ATOM 1402 C CA . THR A 1 187 ? -13.096 12.818 -1.984 1.00 27.83 187 THR A CA 1
ATOM 1403 C C . THR A 1 187 ? -13.741 11.381 -2.258 1.00 27.83 187 THR A C 1
ATOM 1405 O O . THR A 1 187 ? -13.180 10.600 -3.016 1.00 27.83 187 THR A O 1
ATOM 1408 N N . CYS A 1 188 ? -14.936 11.017 -1.699 1.00 25.14 188 CYS A N 1
ATOM 1409 C CA . CYS A 1 188 ? -15.624 9.667 -1.626 1.00 25.14 188 CYS A CA 1
ATOM 1410 C C . CYS A 1 188 ? -16.811 9.310 -2.616 1.00 25.14 188 CYS A C 1
ATOM 1412 O O . CYS A 1 188 ? -17.572 10.208 -2.978 1.00 25.14 188 CYS A O 1
ATOM 1414 N N . ILE A 1 189 ? -17.073 8.005 -2.959 1.00 22.23 189 ILE A N 1
ATOM 1415 C CA . ILE A 1 189 ? -18.326 7.433 -3.601 1.00 22.23 189 ILE A CA 1
ATOM 1416 C C . ILE A 1 189 ? -18.729 5.985 -3.100 1.00 22.23 189 ILE A C 1
ATOM 1418 O O . ILE A 1 189 ? -17.919 5.235 -2.571 1.00 22.23 189 ILE A O 1
ATOM 1422 N N . ARG A 1 190 ? -20.020 5.603 -3.270 1.00 24.30 190 ARG A N 1
ATOM 1423 C CA . ARG A 1 190 ? -20.906 4.575 -2.622 1.00 24.30 190 ARG A CA 1
ATOM 1424 C C . ARG A 1 190 ? -20.974 3.089 -3.137 1.00 24.30 190 ARG A C 1
ATOM 1426 O O . ARG A 1 190 ? -21.196 2.863 -4.318 1.00 24.30 190 ARG A O 1
ATOM 1433 N N . SER A 1 191 ? -21.129 2.141 -2.183 1.00 28.64 191 SER A N 1
ATOM 1434 C CA . SER A 1 191 ? -22.203 1.095 -2.010 1.00 28.64 191 SER A CA 1
ATOM 1435 C C . SER A 1 191 ? -22.500 -0.073 -3.005 1.00 28.64 191 SER A C 1
ATOM 1437 O O . SER A 1 191 ? -23.150 0.146 -4.025 1.00 28.64 191 SER A O 1
ATOM 1439 N N . THR A 1 192 ? -22.361 -1.349 -2.566 1.00 29.88 192 THR A N 1
ATOM 1440 C CA . THR A 1 192 ? -23.488 -2.262 -2.147 1.00 29.88 192 THR A CA 1
ATOM 1441 C C . THR A 1 192 ? -23.059 -3.688 -1.681 1.00 29.88 192 THR A C 1
ATOM 1443 O O . THR A 1 192 ? -22.286 -4.353 -2.355 1.00 29.88 192 THR A O 1
ATOM 1446 N N . ASN A 1 193 ? -23.707 -4.183 -0.607 1.00 30.80 193 ASN A N 1
ATOM 1447 C CA . ASN A 1 193 ? -23.937 -5.588 -0.166 1.00 30.80 193 ASN A CA 1
ATOM 1448 C C . ASN A 1 193 ? -22.817 -6.499 0.429 1.00 30.80 193 ASN A C 1
ATOM 1450 O O . ASN A 1 193 ? -21.994 -7.066 -0.277 1.00 30.80 193 ASN A O 1
ATOM 1454 N N . HIS A 1 194 ? -23.001 -6.814 1.725 1.00 36.59 194 HIS A N 1
ATOM 1455 C CA . HIS A 1 194 ? -22.672 -8.067 2.447 1.00 36.59 194 HIS A CA 1
ATOM 1456 C C . HIS A 1 194 ? -21.220 -8.582 2.554 1.00 36.59 194 HIS A C 1
ATOM 1458 O O . HIS A 1 194 ? -20.957 -9.774 2.410 1.00 36.59 194 HIS A O 1
ATOM 1464 N N . SER A 1 195 ? -20.337 -7.719 3.044 1.00 35.78 195 SER A N 1
ATOM 1465 C CA . SER A 1 195 ? -19.426 -8.030 4.161 1.00 35.78 195 SER A CA 1
ATOM 1466 C C . SER A 1 195 ? -19.127 -6.713 4.881 1.00 35.78 195 SER A C 1
ATOM 1468 O O . SER A 1 195 ? -19.059 -5.682 4.212 1.00 35.78 195 SER A O 1
ATOM 1470 N N . GLU A 1 196 ? -19.001 -6.696 6.210 1.00 40.34 196 GLU A N 1
ATOM 1471 C CA . GLU A 1 196 ? -18.733 -5.450 6.949 1.00 40.34 196 GLU A CA 1
ATOM 1472 C C . GLU A 1 196 ? -17.268 -5.027 6.762 1.00 40.34 196 GLU A C 1
ATOM 1474 O O . GLU A 1 196 ? -16.385 -5.327 7.559 1.00 40.34 196 GLU A O 1
ATOM 1479 N N . THR A 1 197 ? -17.005 -4.353 5.641 1.00 41.03 197 THR A N 1
ATOM 1480 C CA . THR A 1 197 ? -15.736 -3.679 5.372 1.00 41.03 197 THR A CA 1
ATOM 1481 C C . THR A 1 197 ? -15.814 -2.263 5.914 1.00 41.03 197 THR A C 1
ATOM 1483 O O . THR A 1 197 ? -16.572 -1.428 5.415 1.00 41.03 197 THR A O 1
ATOM 1486 N N . ALA A 1 198 ? -15.012 -2.004 6.933 1.00 42.41 198 ALA A N 1
ATOM 1487 C CA . ALA A 1 198 ? -14.841 -0.700 7.532 1.00 42.41 198 ALA A CA 1
ATOM 1488 C C . ALA A 1 198 ? -13.834 0.113 6.698 1.00 42.41 198 ALA A C 1
ATOM 1490 O O . ALA A 1 198 ? -12.834 -0.434 6.227 1.00 42.41 198 ALA A O 1
ATOM 1491 N N . ILE A 1 199 ? -14.104 1.402 6.473 1.00 48.97 199 ILE A N 1
ATOM 1492 C CA . ILE A 1 199 ? -13.248 2.265 5.648 1.00 48.97 199 ILE A CA 1
ATOM 1493 C C . ILE A 1 199 ? -12.786 3.468 6.469 1.00 48.97 199 ILE A C 1
ATOM 1495 O O . ILE A 1 199 ? -13.608 4.230 6.981 1.00 48.97 199 ILE A O 1
ATOM 1499 N N . PHE A 1 200 ? -11.472 3.662 6.534 1.00 41.81 200 PHE A N 1
ATOM 1500 C CA . PHE A 1 200 ? -10.882 4.962 6.821 1.00 41.81 200 PHE A CA 1
ATOM 1501 C C . PHE A 1 200 ? -10.457 5.594 5.508 1.00 41.81 200 PHE A C 1
ATOM 1503 O O . PHE A 1 200 ? -9.797 4.958 4.684 1.00 41.81 200 PHE A O 1
ATOM 1510 N N . SER A 1 201 ? -10.809 6.856 5.336 1.00 41.75 201 SER A N 1
ATOM 1511 C CA . SER A 1 201 ? -10.204 7.701 4.325 1.00 41.75 201 SER A CA 1
ATOM 1512 C C . SER A 1 201 ? -9.482 8.796 5.078 1.00 41.75 201 SER A C 1
ATOM 1514 O O . SER A 1 201 ? -10.118 9.679 5.648 1.00 41.75 201 SER A O 1
ATOM 1516 N N . ILE A 1 202 ? -8.154 8.722 5.097 1.00 39.94 202 ILE A N 1
ATOM 1517 C CA . ILE A 1 202 ? -7.373 9.932 5.273 1.00 39.94 202 ILE A CA 1
ATOM 1518 C C . ILE A 1 202 ? -7.488 10.633 3.940 1.00 39.94 202 ILE A C 1
ATOM 1520 O O . ILE A 1 202 ? -6.851 10.281 2.942 1.00 39.94 202 ILE A O 1
ATOM 1524 N N . ILE A 1 203 ? -8.432 11.559 3.942 1.00 38.16 203 ILE A N 1
ATOM 1525 C CA . ILE A 1 203 ? -8.452 12.570 2.933 1.00 38.16 203 ILE A CA 1
ATOM 1526 C C . ILE A 1 203 ? -7.221 13.403 3.249 1.00 38.16 203 ILE A C 1
ATOM 1528 O O . ILE A 1 203 ? -6.976 13.786 4.396 1.00 38.16 203 ILE A O 1
ATOM 1532 N N . ALA A 1 204 ? -6.423 13.565 2.211 1.00 43.25 204 ALA A N 1
ATOM 1533 C CA . ALA A 1 204 ? -5.334 14.507 2.169 1.00 43.25 204 ALA A CA 1
ATOM 1534 C C . ALA A 1 204 ? -5.827 15.920 2.579 1.00 43.25 204 ALA A C 1
ATOM 1536 O O . ALA A 1 204 ? -7.039 16.098 2.818 1.00 43.25 204 ALA A O 1
#

Sequence (204 aa):
MYKRTRAGEDALSASNLNVNRENGTLELRGIREVRNPVSGGPQVSMDLDIFV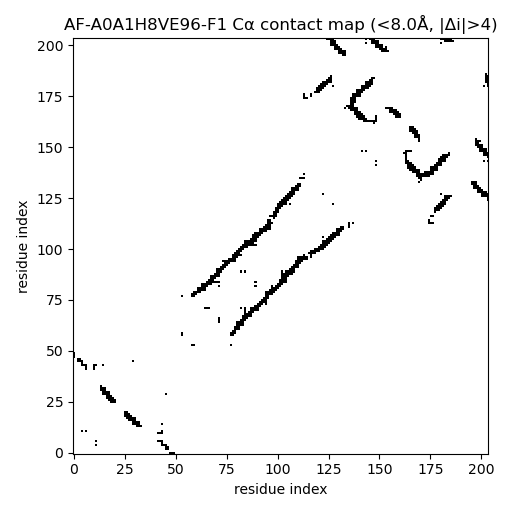PTTDSQTVEHNRVETGLGDINVSNTAGYPELVTDLRDIRTTGVTGFTGIEGDGDVELTLRSIERQKDPVNVDSGNLTLRLTSDLDCVFDLSVDSGEIVNHGVPLTNVSQGEESLSGQLGEGENTLTGSVRAEIFTCIRSTNHSETAIFSIIA

Secondary structure (DSSP, 8-state):
------S-HHHHTTEEEEEEEETTEEEEEEEE--SS--TTPPP------------TT--EEEEEEE-SSS-EEEES--EEEEEEESSS-EEEESBS--SEEEESS-EEEEBS--TT--S-EEESSS-EEEEEETT--EEEEEEESSSEEEESS---EEEEE-SSEEEEEETT--EEEEEEE------------SS-EEEEEEE-

pLDDT: mean 72.15, std 17.83, range [22.23, 93.81]

Nearest PDB structures (foldseek):
  1hf2-assembly2_C  TM=3.282E-01  e=1.366E+00  Thermotoga maritima

Radius of gyration: 19.25 Å; Cα contacts (8 Å, |Δi|>4): 490; chains: 1; bounding box: 46×41×56 Å

Foldseek 3Di:
DDWDWPDDPVQVVQWDWDWDDPPNDTDTDIGGNCPDPDVVPDDTDGDDDDDDDDDPPDADDEAEDEEAPDEAEEEPHEYAYEYYYADYEYAYYAYQYHQEAYYAEAYAYEHPEHPPNDYAYEYQEYKYKYKYFLPYWAKEKEFEPDAQKDWPDQPWAPWDDDRGIIITTRHPHPYYHYYYYYYAADDDDDDDDDGPITMIMRGD

Mean predicted aligned error: 10.54 Å

Organism: NCBI:txid660520

Solvent-accessible surface area (backbone atoms only — not comparable to full-atom values): 11682 Å² total; per-residue (Å²): 133,73,92,66,76,96,60,61,74,76,62,53,76,34,54,50,74,49,77,49,76,56,100,88,48,74,52,78,44,81,42,70,64,70,84,70,85,56,88,89,56,83,78,82,73,80,76,81,84,79,85,81,90,68,55,103,86,53,69,49,78,81,43,74,47,76,36,65,80,50,69,46,78,49,64,71,42,64,38,38,36,33,42,40,21,66,54,24,35,39,39,38,41,54,20,37,39,39,42,33,36,41,28,38,20,44,31,37,41,27,39,73,41,57,78,78,47,75,49,46,46,37,26,70,22,36,36,43,34,45,36,38,49,77,85,48,48,25,26,42,43,37,39,38,81,38,52,42,81,42,75,66,74,50,83,56,40,85,68,48,76,61,81,49,35,44,33,25,22,31,69,95,41,85,34,58,47,55,34,48,38,34,20,70,71,77,90,92,92,86,91,88,87,94,69,70,64,26,33,39,34,37,32,15